Protein AF-A0A8W8JGZ0-F1 (afdb_monomer)

Nearest PDB structures (foldseek):
  8j07-assembly1_8B  TM=1.636E-01  e=6.804E+00  Homo sapiens

Mean predicted aligned error: 20.2 Å

pLDDT: mean 81.17, std 15.45, range [39.03, 97.94]

Sequence (274 aa):
DFSPDDYNETYDMLTEEIRYVRDRMPLVKRQLAAAEHKLEWMSEKKHASRKIEKEVKRLKQELKQAKVERQQRESEFTELENALEVARRIHRYKTSTDAAEKIYFCLPMGPKQSQVLGSLDDKMTKSIGVVCREIDQDWMLLYRTLPFYPQRGSETIEKDIASVNMESARGPKEGRALEALTRWRRHHTRAKFDDLIEALKKIKRHDIVAEINKVLNPPRLMEDEEQEIYVPPSVAPELVPFYKELERYDQLRKAHKNRRKSVTQHKTAQKQKS

Foldseek 3Di:
DDDPVVVVVVVVVVVVVVVVCVVCVVVVVVVVVVVVVVVVVVVVVVVVVVVVVVVVVVVVVVVVVVVVVVVVVVVVVVVVVVVVVVVVLVVCLVPDPVNVVCVVLVHDDDDPPDPPPPDPCVLVVLLLVLCLVPVQPCLLVLLQLFQFVVGDDPVVSVVQLVVLVVVCPPHDSSVSSSSSVVVRVSRHPDDDPVSSVVSCVVSVVVVSVVVSCCVVPPPPPPPPPPPPPDDPPPDDPVCVVVVVVVVVVVVVVVVVVVVVVVVVVVVVVVVVVD

Organism: Magallana gigas (NCBI:txid29159)

InterPro domains:
  IPR000488 Death domain [PF00531] (133-214)
  IPR000488 Death domain [PS50017] (158-216)
  IPR011029 Death-like domain superfamily [G3DSA:1.10.533.10] (122-220)
  IPR011029 Death-like domain superfamily [SSF47986] (124-217)

Structure (mmCIF, N/CA/C/O backbone):
data_AF-A0A8W8JGZ0-F1
#
_entry.id   AF-A0A8W8JGZ0-F1
#
loop_
_atom_site.group_PDB
_atom_site.id
_atom_site.type_symbol
_atom_site.label_atom_id
_atom_site.label_alt_id
_atom_site.label_comp_id
_atom_site.label_asym_id
_atom_site.label_entity_id
_atom_site.label_seq_id
_atom_site.pdbx_PDB_ins_code
_atom_site.Cartn_x
_atom_site.Cartn_y
_atom_site.Cartn_z
_atom_site.occupancy
_atom_site.B_iso_or_equiv
_atom_site.auth_seq_id
_atom_site.auth_comp_id
_atom_site.auth_asym_id
_atom_site.auth_atom_id
_atom_site.pdbx_PDB_model_num
ATOM 1 N N . ASP A 1 1 ? 81.473 4.714 -76.632 1.00 49.62 1 ASP A N 1
ATOM 2 C CA . ASP A 1 1 ? 80.550 3.851 -77.383 1.00 49.62 1 ASP A CA 1
ATOM 3 C C . ASP A 1 1 ? 79.215 3.797 -76.678 1.00 49.62 1 ASP A C 1
ATOM 5 O O . ASP A 1 1 ? 79.080 3.108 -75.681 1.00 49.62 1 ASP A O 1
ATOM 9 N N . PHE A 1 2 ? 78.271 4.612 -77.136 1.00 52.19 2 PHE A N 1
ATOM 10 C CA . PHE A 1 2 ? 76.864 4.492 -76.767 1.00 52.19 2 PHE A CA 1
ATOM 11 C C . PHE A 1 2 ? 76.142 4.066 -78.041 1.00 52.19 2 PHE A C 1
ATOM 13 O O . PHE A 1 2 ? 76.171 4.809 -79.026 1.00 52.19 2 PHE A O 1
ATOM 20 N N . SER A 1 3 ? 75.603 2.844 -78.053 1.00 54.75 3 SER A N 1
ATOM 21 C CA . SER A 1 3 ? 74.895 2.308 -79.213 1.00 54.75 3 SER A CA 1
ATOM 22 C C . SER A 1 3 ? 73.527 2.992 -79.321 1.00 54.75 3 SER A C 1
ATOM 24 O O . SER A 1 3 ? 72.808 3.049 -78.322 1.00 54.75 3 SER A O 1
ATOM 26 N N . PRO A 1 4 ? 73.134 3.511 -80.497 1.00 60.28 4 PRO A N 1
ATOM 27 C CA . PRO A 1 4 ? 71.785 4.031 -80.734 1.00 60.28 4 PRO A CA 1
ATOM 28 C C . PRO A 1 4 ? 70.668 3.034 -80.380 1.00 60.28 4 PRO A C 1
ATOM 30 O O . PRO A 1 4 ? 69.557 3.452 -80.062 1.00 60.28 4 PRO A O 1
ATOM 33 N N . ASP A 1 5 ? 70.975 1.734 -80.390 1.00 62.25 5 ASP A N 1
ATOM 34 C CA . ASP A 1 5 ? 70.027 0.662 -80.079 1.00 62.25 5 ASP A CA 1
ATOM 35 C C . ASP A 1 5 ? 69.658 0.593 -78.581 1.00 62.25 5 ASP A C 1
ATOM 37 O O . ASP A 1 5 ? 68.493 0.356 -78.264 1.00 62.25 5 ASP A O 1
ATOM 41 N N . ASP A 1 6 ? 70.576 0.927 -77.660 1.00 61.28 6 ASP A N 1
ATOM 42 C CA . ASP A 1 6 ? 70.303 0.933 -76.204 1.00 61.28 6 ASP A CA 1
ATOM 43 C C . ASP A 1 6 ? 69.301 2.041 -75.808 1.00 61.28 6 ASP A C 1
ATOM 45 O O . ASP A 1 6 ? 68.515 1.913 -74.860 1.00 61.28 6 ASP A O 1
ATOM 49 N N . TYR A 1 7 ? 69.307 3.154 -76.552 1.00 64.69 7 TYR A N 1
ATOM 50 C CA . TYR A 1 7 ? 68.361 4.256 -76.359 1.00 64.69 7 TYR A CA 1
ATOM 51 C C . TYR A 1 7 ? 66.954 3.899 -76.841 1.00 64.69 7 TYR A C 1
ATOM 53 O O . TYR A 1 7 ? 65.981 4.311 -76.208 1.00 64.69 7 TYR A O 1
ATOM 61 N N . ASN A 1 8 ? 66.844 3.124 -77.923 1.00 74.19 8 ASN A N 1
ATOM 62 C CA . ASN A 1 8 ? 65.559 2.659 -78.436 1.00 74.19 8 ASN A CA 1
ATOM 63 C C . ASN A 1 8 ? 64.928 1.620 -77.502 1.00 74.19 8 ASN A C 1
AT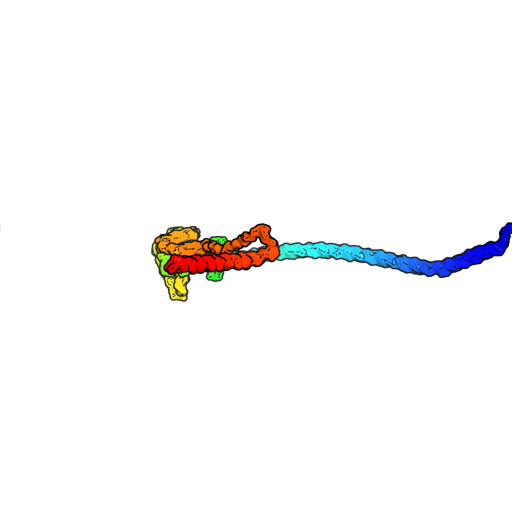OM 65 O O . ASN A 1 8 ? 63.749 1.741 -77.195 1.00 74.19 8 ASN A O 1
ATOM 69 N N . GLU A 1 9 ? 65.709 0.684 -76.954 1.00 79.06 9 GLU A N 1
ATOM 70 C CA . GLU A 1 9 ? 65.192 -0.311 -76.001 1.00 79.06 9 GLU A CA 1
ATOM 71 C C . GLU A 1 9 ? 64.673 0.347 -74.710 1.00 79.06 9 GLU A C 1
ATOM 73 O O . GLU A 1 9 ? 63.578 0.047 -74.232 1.00 79.06 9 GLU A O 1
ATOM 78 N N . THR A 1 10 ? 65.407 1.331 -74.181 1.00 81.25 10 THR A N 1
ATOM 79 C CA . THR A 1 10 ? 64.963 2.106 -73.010 1.00 81.25 10 THR A CA 1
ATOM 80 C C . THR A 1 10 ? 63.703 2.926 -73.312 1.00 81.25 10 THR A C 1
ATOM 82 O O . THR A 1 10 ? 62.814 3.047 -72.466 1.00 81.25 10 THR A O 1
ATOM 85 N N . TYR A 1 11 ? 63.605 3.493 -74.516 1.00 84.50 11 TYR A N 1
ATOM 86 C CA . TYR A 1 11 ? 62.441 4.258 -74.959 1.00 84.50 11 TYR A CA 1
ATOM 87 C C . TYR A 1 11 ? 61.195 3.379 -75.147 1.00 84.50 11 TYR A C 1
ATOM 89 O O . TYR A 1 11 ? 60.100 3.773 -74.734 1.00 84.50 11 TYR A O 1
ATOM 97 N N . ASP A 1 12 ? 61.354 2.183 -75.708 1.00 86.19 12 ASP A N 1
ATOM 98 C CA . ASP A 1 12 ? 60.270 1.221 -75.905 1.00 86.19 12 ASP A CA 1
ATOM 99 C C . ASP A 1 12 ? 59.741 0.704 -74.559 1.00 86.19 12 ASP A C 1
ATOM 101 O O . ASP A 1 12 ? 58.530 0.761 -74.321 1.00 86.19 12 ASP A O 1
ATOM 105 N N . MET A 1 13 ? 60.634 0.358 -73.620 1.00 89.31 13 MET A N 1
ATOM 106 C CA . MET A 1 13 ? 60.251 -0.005 -72.247 1.00 89.31 13 MET A CA 1
ATOM 107 C C . MET A 1 13 ? 59.456 1.110 -71.554 1.00 89.31 13 MET A C 1
ATOM 109 O O . MET A 1 13 ? 58.399 0.862 -70.970 1.00 89.31 13 MET A O 1
ATOM 113 N N . LEU A 1 14 ? 59.922 2.361 -71.645 1.00 86.69 14 LEU A N 1
ATOM 114 C CA . LEU A 1 14 ? 59.213 3.511 -71.072 1.00 86.69 14 LEU A CA 1
ATOM 115 C C . LEU A 1 14 ? 57.849 3.735 -71.740 1.00 86.69 14 LEU A C 1
ATOM 117 O O . LEU A 1 14 ? 56.878 4.105 -71.076 1.00 86.69 14 LEU A O 1
ATOM 121 N N . THR A 1 15 ? 57.748 3.497 -73.047 1.00 90.19 15 THR A N 1
ATOM 122 C CA . THR A 1 15 ? 56.491 3.614 -73.797 1.00 90.19 15 THR A CA 1
ATOM 123 C C . THR A 1 15 ? 55.482 2.554 -73.355 1.00 90.19 15 THR A C 1
ATOM 125 O O . THR A 1 15 ? 54.293 2.851 -73.191 1.00 90.19 15 THR A O 1
ATOM 128 N N . GLU A 1 16 ? 55.943 1.334 -73.096 1.00 90.50 16 GLU A N 1
ATOM 129 C CA . GLU A 1 16 ? 55.124 0.236 -72.586 1.00 90.50 16 GLU A CA 1
ATOM 130 C C . GLU A 1 16 ? 54.696 0.454 -71.136 1.00 90.50 16 GLU A C 1
ATOM 132 O O . GLU A 1 16 ? 53.526 0.232 -70.815 1.00 90.50 16 GLU A O 1
ATOM 137 N N . GLU A 1 17 ? 55.569 0.993 -70.284 1.00 89.69 17 GLU A N 1
ATOM 138 C CA . GLU A 1 17 ? 55.198 1.427 -68.935 1.00 89.69 17 GLU A CA 1
ATOM 139 C C . GLU A 1 17 ? 54.150 2.546 -68.965 1.00 89.69 17 GLU A C 1
ATOM 141 O O . GLU A 1 17 ? 53.141 2.466 -68.257 1.00 89.69 17 GLU A O 1
ATOM 146 N N . ILE A 1 18 ? 54.316 3.558 -69.827 1.00 91.00 18 ILE A N 1
ATOM 147 C CA . ILE A 1 18 ? 53.321 4.625 -70.014 1.00 91.00 18 ILE A CA 1
ATOM 148 C C . ILE A 1 18 ? 51.981 4.035 -70.460 1.00 91.00 18 ILE A C 1
ATOM 150 O O . ILE A 1 18 ? 50.930 4.442 -69.952 1.00 91.00 18 ILE A O 1
ATOM 154 N N . ARG A 1 19 ? 51.992 3.073 -71.390 1.00 92.50 19 ARG A N 1
ATOM 155 C CA . ARG A 1 19 ? 50.777 2.405 -71.871 1.00 92.50 19 ARG A CA 1
ATOM 156 C C . ARG A 1 19 ? 50.118 1.587 -70.764 1.00 92.50 19 ARG A C 1
ATOM 158 O O . ARG A 1 19 ? 48.921 1.733 -70.535 1.00 92.50 19 ARG A O 1
ATOM 165 N N . TYR A 1 20 ? 50.893 0.807 -70.022 1.00 93.12 20 TYR A N 1
ATOM 166 C CA . TYR A 1 20 ? 50.408 0.015 -68.898 1.00 93.12 20 TYR A CA 1
ATOM 167 C C . TYR A 1 20 ? 49.786 0.886 -67.801 1.00 93.12 20 TYR A C 1
ATOM 169 O O . TYR A 1 20 ? 48.684 0.606 -67.319 1.00 93.12 20 TYR A O 1
ATOM 177 N N . VAL A 1 21 ? 50.447 1.986 -67.433 1.00 91.00 21 VAL A N 1
ATOM 178 C CA . VAL A 1 21 ? 49.907 2.954 -66.472 1.00 91.00 21 VAL A CA 1
ATOM 179 C C . VAL A 1 21 ? 48.632 3.586 -67.020 1.00 91.00 21 VAL A C 1
ATOM 181 O O . VAL A 1 21 ? 47.648 3.684 -66.287 1.00 91.00 21 VAL A O 1
ATOM 184 N N . ARG A 1 22 ? 48.600 3.964 -68.304 1.00 92.81 22 ARG A N 1
ATOM 185 C CA . ARG A 1 22 ? 47.413 4.534 -68.957 1.00 92.81 22 ARG A CA 1
ATOM 186 C C . ARG A 1 22 ? 46.229 3.564 -68.950 1.00 92.81 22 ARG A C 1
ATOM 188 O O . ARG A 1 22 ? 45.123 4.006 -68.654 1.00 92.81 22 ARG A O 1
ATOM 195 N N . ASP A 1 23 ? 46.458 2.277 -69.192 1.00 92.81 23 ASP A N 1
ATOM 196 C CA . ASP A 1 23 ? 45.414 1.244 -69.214 1.00 92.81 23 ASP A CA 1
ATOM 197 C C . ASP A 1 23 ? 44.920 0.886 -67.801 1.00 92.81 23 ASP A C 1
ATOM 199 O O . ASP A 1 23 ? 43.737 0.606 -67.593 1.00 92.81 23 ASP A O 1
ATOM 203 N N . ARG A 1 24 ? 45.801 0.946 -66.791 1.00 94.75 24 ARG A N 1
ATOM 204 C CA . ARG A 1 24 ? 45.462 0.655 -65.386 1.00 94.75 24 ARG A CA 1
ATOM 205 C C . ARG A 1 24 ? 44.843 1.852 -64.653 1.00 94.75 24 ARG A C 1
ATOM 207 O O . ARG A 1 24 ? 44.082 1.665 -63.700 1.00 94.75 24 ARG A O 1
ATOM 214 N N . MET A 1 25 ? 45.116 3.077 -65.102 1.00 93.88 25 MET A N 1
ATOM 215 C CA . MET A 1 25 ? 44.632 4.319 -64.486 1.00 93.88 25 MET A CA 1
ATOM 216 C C . MET A 1 25 ? 43.096 4.388 -64.344 1.00 93.88 25 MET A C 1
ATOM 218 O O . MET A 1 25 ? 42.631 4.760 -63.266 1.00 93.88 25 MET A O 1
ATOM 222 N N . PRO A 1 26 ? 42.267 4.011 -65.342 1.00 95.38 26 PRO A N 1
ATOM 223 C CA . PRO A 1 26 ? 40.809 4.000 -65.205 1.00 95.38 26 PRO A CA 1
ATOM 224 C C . PRO A 1 26 ? 40.311 3.046 -64.117 1.00 95.38 26 PRO A C 1
ATOM 226 O O . PRO A 1 26 ? 39.381 3.381 -63.383 1.00 95.38 26 PRO A O 1
ATOM 229 N N . LEU A 1 27 ? 40.944 1.874 -63.980 1.00 94.31 27 LEU A N 1
ATOM 230 C CA . LEU A 1 27 ? 40.589 0.899 -62.949 1.00 94.31 27 LEU A CA 1
ATOM 231 C C . LEU A 1 27 ? 40.881 1.460 -61.555 1.00 94.31 27 LEU A C 1
ATOM 233 O O . LEU A 1 27 ? 40.013 1.407 -60.685 1.00 94.31 27 LEU A O 1
ATOM 237 N N . VAL A 1 28 ? 42.066 2.047 -61.365 1.00 94.12 28 VAL A N 1
ATOM 238 C CA . VAL A 1 28 ? 42.452 2.683 -60.097 1.00 94.12 28 VAL A CA 1
ATOM 239 C C . VAL A 1 28 ? 41.532 3.863 -59.779 1.00 94.12 28 VAL A C 1
ATOM 241 O O . VAL A 1 28 ? 41.049 3.960 -58.655 1.00 94.12 28 VAL A O 1
ATOM 244 N N . LYS A 1 29 ? 41.191 4.705 -60.764 1.00 94.81 29 LYS A N 1
ATOM 245 C CA . LYS A 1 29 ? 40.219 5.801 -60.591 1.00 94.81 29 LYS A CA 1
ATOM 246 C C . LYS A 1 29 ? 38.840 5.295 -60.163 1.00 94.81 29 LYS A C 1
ATOM 248 O O . LYS A 1 29 ? 38.228 5.872 -59.270 1.00 94.81 29 LYS A O 1
ATOM 253 N N . ARG A 1 30 ? 38.354 4.198 -60.753 1.00 95.69 30 ARG A N 1
ATOM 254 C CA . ARG A 1 30 ? 37.071 3.589 -60.369 1.00 95.69 30 ARG A CA 1
ATOM 255 C C . ARG A 1 30 ? 37.113 3.009 -58.955 1.00 95.69 30 ARG A C 1
ATOM 257 O O . ARG A 1 30 ? 36.143 3.150 -58.215 1.00 95.69 30 ARG A O 1
ATOM 264 N N . GLN A 1 31 ? 38.218 2.365 -58.581 1.00 95.19 31 GLN A N 1
ATOM 265 C CA . GLN A 1 31 ? 38.421 1.844 -57.227 1.00 95.19 31 GLN A CA 1
ATOM 266 C C . GLN A 1 31 ? 38.491 2.972 -56.192 1.00 95.19 31 GLN A C 1
ATOM 268 O O . GLN A 1 31 ? 37.865 2.855 -55.141 1.00 95.19 31 GLN A O 1
ATOM 273 N N . LEU A 1 32 ? 39.184 4.069 -56.513 1.00 95.81 32 LEU A N 1
ATOM 274 C CA . LEU A 1 32 ? 39.244 5.270 -55.682 1.00 95.81 32 LEU A CA 1
ATOM 275 C C . LEU A 1 32 ? 37.840 5.850 -55.466 1.00 95.81 32 LEU A C 1
ATOM 277 O O . LEU A 1 32 ? 37.416 5.968 -54.323 1.00 95.81 32 LEU A O 1
ATOM 281 N N . ALA A 1 33 ? 37.078 6.085 -56.538 1.00 96.00 33 ALA A N 1
ATOM 282 C CA . ALA A 1 33 ? 35.719 6.621 -56.444 1.00 96.00 33 ALA A CA 1
ATOM 283 C C . ALA A 1 33 ? 34.777 5.715 -55.624 1.00 96.00 33 ALA A C 1
ATOM 285 O O . ALA A 1 33 ? 33.970 6.191 -54.826 1.00 96.00 33 ALA A O 1
ATOM 286 N N . ALA A 1 34 ? 34.892 4.389 -55.773 1.00 95.81 34 ALA A N 1
ATOM 287 C CA . ALA A 1 34 ? 34.121 3.441 -54.968 1.00 95.81 34 ALA A CA 1
ATOM 288 C C . ALA A 1 34 ? 34.507 3.489 -53.478 1.00 95.81 34 ALA A C 1
ATOM 290 O O . ALA A 1 34 ? 33.640 3.372 -52.608 1.00 95.81 34 ALA A O 1
ATOM 291 N N . ALA A 1 35 ? 35.797 3.662 -53.174 1.00 95.38 35 ALA A N 1
ATOM 292 C CA . ALA A 1 35 ? 36.283 3.821 -51.809 1.00 95.38 35 ALA A CA 1
ATOM 293 C C . ALA A 1 35 ? 35.837 5.159 -51.196 1.00 95.38 35 ALA A C 1
ATOM 295 O O . ALA A 1 35 ? 35.386 5.167 -50.052 1.00 95.38 35 ALA A O 1
ATOM 296 N N . GLU A 1 36 ? 35.890 6.254 -51.955 1.00 95.81 36 GLU A N 1
ATOM 297 C CA . GLU A 1 36 ? 35.410 7.582 -51.550 1.00 95.81 36 GLU A CA 1
ATOM 298 C C . GLU A 1 36 ? 33.917 7.552 -51.212 1.00 95.81 36 GLU A C 1
ATOM 300 O O . GLU A 1 36 ? 33.534 7.908 -50.098 1.00 95.81 36 GLU A O 1
ATOM 305 N N . HIS A 1 37 ? 33.086 6.999 -52.101 1.00 97.12 37 HIS A N 1
ATOM 306 C CA . HIS A 1 37 ? 31.654 6.833 -51.842 1.00 97.12 37 HIS A CA 1
ATOM 307 C C . HIS A 1 37 ? 31.389 5.958 -50.604 1.00 97.12 37 HIS A C 1
ATOM 309 O O . HIS A 1 37 ? 30.498 6.234 -49.800 1.00 97.12 37 HIS A O 1
ATOM 315 N N . LYS A 1 38 ? 32.175 4.891 -50.400 1.00 97.12 38 LYS A N 1
ATOM 316 C CA . LYS A 1 38 ? 32.050 4.046 -49.202 1.00 97.12 38 LYS A CA 1
ATOM 317 C C . LYS A 1 38 ? 32.423 4.806 -47.927 1.00 97.12 38 LYS A C 1
ATOM 319 O O . LYS A 1 38 ? 31.771 4.605 -46.902 1.00 97.12 38 LYS A O 1
ATOM 324 N N . LEU A 1 39 ? 33.451 5.653 -47.965 1.00 95.06 39 LEU A N 1
ATOM 325 C CA . LEU A 1 39 ? 33.840 6.494 -46.832 1.00 95.06 39 LEU A CA 1
ATOM 326 C C . LEU A 1 39 ? 32.757 7.523 -46.499 1.00 95.06 39 LEU A C 1
ATOM 328 O O . LEU A 1 39 ? 32.423 7.682 -45.323 1.00 95.06 39 LEU A O 1
ATOM 332 N N . GLU A 1 40 ? 32.174 8.162 -47.511 1.00 96.56 40 GLU A N 1
ATOM 333 C CA . GLU A 1 40 ? 31.057 9.092 -47.345 1.00 96.56 40 GLU A CA 1
ATOM 334 C C . GLU A 1 40 ? 29.845 8.394 -46.715 1.00 96.56 40 GLU A C 1
ATOM 336 O O . GLU A 1 40 ? 29.384 8.800 -45.647 1.00 96.56 40 GLU A O 1
ATOM 341 N N . TRP A 1 41 ? 29.425 7.254 -47.270 1.00 97.19 41 TRP A N 1
ATOM 342 C CA . TRP A 1 41 ? 28.337 6.445 -46.719 1.00 97.19 41 TRP A CA 1
ATOM 343 C C . TRP A 1 41 ? 28.587 6.031 -45.259 1.00 97.19 41 TRP A C 1
ATOM 345 O O . TRP A 1 41 ? 27.700 6.120 -44.407 1.00 97.19 41 TRP A O 1
ATOM 355 N N . MET A 1 42 ? 29.813 5.613 -44.924 1.00 96.38 42 MET A N 1
ATOM 356 C CA . MET A 1 42 ? 30.187 5.287 -43.543 1.00 96.38 42 MET A CA 1
ATOM 357 C C . MET A 1 42 ? 30.110 6.510 -42.619 1.00 96.38 42 MET A C 1
ATOM 359 O O . MET A 1 42 ? 29.683 6.384 -41.467 1.00 96.38 42 MET A O 1
ATOM 363 N N . SER A 1 43 ? 30.500 7.690 -43.104 1.00 96.06 43 SER A N 1
ATOM 364 C CA . SER A 1 43 ? 30.399 8.953 -42.366 1.00 96.06 43 SER A CA 1
ATOM 365 C C . SER A 1 43 ? 28.939 9.318 -42.076 1.00 96.06 43 SER A C 1
ATOM 367 O O . SER A 1 43 ? 28.588 9.587 -40.921 1.00 96.06 43 SER A O 1
ATOM 369 N N . GLU A 1 44 ? 28.061 9.224 -43.078 1.00 96.75 44 GLU A N 1
ATOM 370 C CA . GLU A 1 44 ? 26.620 9.453 -42.929 1.00 96.75 44 GLU A CA 1
ATOM 371 C C . GLU A 1 44 ? 25.994 8.493 -41.915 1.00 96.75 44 GLU A C 1
ATOM 373 O O . GLU A 1 44 ? 25.281 8.915 -40.998 1.00 96.75 44 GLU A O 1
ATOM 378 N N . LYS A 1 45 ? 26.309 7.195 -42.014 1.00 96.38 45 LYS A N 1
ATOM 379 C CA . LYS A 1 45 ? 25.823 6.183 -41.064 1.00 96.38 45 LYS A CA 1
ATOM 380 C C . LYS A 1 45 ? 26.309 6.455 -39.647 1.00 96.38 45 LYS A C 1
ATOM 382 O O . LYS A 1 45 ? 25.528 6.346 -38.701 1.00 96.38 45 LYS A O 1
ATOM 387 N N . LYS A 1 46 ? 27.566 6.869 -39.482 1.00 96.44 46 LYS A N 1
ATOM 388 C CA . LYS A 1 46 ? 28.115 7.258 -38.178 1.00 96.44 46 LYS A CA 1
ATOM 389 C C . LYS A 1 46 ? 27.394 8.481 -37.611 1.00 96.44 46 LYS A C 1
ATOM 391 O O . LYS A 1 46 ? 27.115 8.520 -36.411 1.00 96.44 46 LYS A O 1
ATOM 396 N N . HIS A 1 47 ? 27.062 9.462 -38.447 1.00 96.12 47 HIS A N 1
ATOM 397 C CA . HIS A 1 47 ? 26.294 10.631 -38.029 1.00 96.12 47 HIS A CA 1
ATOM 398 C C . HIS A 1 47 ? 24.865 10.255 -37.606 1.00 96.12 47 HIS A C 1
ATOM 400 O O . HIS A 1 47 ? 24.428 10.633 -36.516 1.00 96.12 47 HIS A O 1
ATOM 406 N N . ALA A 1 48 ? 24.171 9.440 -38.404 1.00 96.44 48 ALA A N 1
ATOM 407 C CA . ALA A 1 48 ? 22.841 8.930 -38.079 1.00 96.44 48 ALA A CA 1
ATOM 408 C C . ALA A 1 48 ? 22.842 8.126 -36.769 1.00 96.44 48 ALA A C 1
ATOM 410 O O . ALA A 1 48 ? 22.011 8.366 -35.895 1.00 96.44 48 ALA A O 1
ATOM 411 N N . SER A 1 49 ? 23.830 7.245 -36.578 1.00 95.75 49 SER A N 1
ATOM 412 C CA . SER A 1 49 ? 23.989 6.474 -35.341 1.00 95.75 49 SER A CA 1
ATOM 413 C C . SER A 1 49 ? 24.166 7.380 -34.123 1.00 95.75 49 SER A C 1
ATOM 415 O O . SER A 1 49 ? 23.529 7.155 -33.098 1.00 95.75 49 SER A O 1
ATOM 417 N N . ARG A 1 50 ? 24.984 8.437 -34.225 1.00 96.75 50 ARG A N 1
ATOM 418 C CA . ARG A 1 50 ? 25.159 9.420 -33.142 1.00 96.75 50 ARG A CA 1
ATOM 419 C C . ARG A 1 50 ? 23.868 10.180 -32.836 1.00 96.75 50 ARG A C 1
ATOM 421 O O . ARG A 1 50 ? 23.615 10.498 -31.676 1.00 96.75 50 ARG A O 1
ATOM 428 N N . LYS A 1 51 ? 23.059 10.491 -33.854 1.00 97.38 51 LYS A N 1
ATOM 429 C CA . LYS A 1 51 ? 21.757 11.152 -33.678 1.00 97.38 51 LYS A CA 1
ATOM 430 C C . LYS A 1 51 ? 20.783 10.250 -32.916 1.00 97.38 51 LYS A C 1
ATOM 432 O O . LYS A 1 51 ? 20.219 10.692 -31.919 1.00 97.38 51 LYS A O 1
ATOM 437 N N . ILE A 1 52 ? 20.677 8.984 -33.321 1.00 97.00 52 ILE A N 1
ATOM 438 C CA . ILE A 1 52 ? 19.850 7.978 -32.639 1.00 97.00 52 ILE A CA 1
ATOM 439 C C . ILE A 1 52 ? 20.328 7.780 -31.196 1.00 97.00 52 ILE A C 1
ATOM 441 O O . ILE A 1 52 ? 19.520 7.755 -30.275 1.00 97.00 52 ILE A O 1
ATOM 445 N N . GLU A 1 53 ? 21.639 7.704 -30.960 1.00 96.62 53 GLU A N 1
ATOM 446 C CA . GLU A 1 53 ? 22.179 7.526 -29.609 1.00 96.62 53 GLU A CA 1
ATOM 447 C C . GLU A 1 53 ? 21.814 8.692 -28.672 1.00 96.62 53 GLU A C 1
ATOM 449 O O . GLU A 1 53 ? 21.461 8.476 -27.508 1.00 96.62 53 GLU A O 1
ATOM 454 N N . LYS A 1 54 ? 21.854 9.933 -29.175 1.00 97.56 54 LYS A N 1
ATOM 455 C CA . LYS A 1 54 ? 21.402 11.118 -28.428 1.00 97.56 54 LYS A CA 1
ATOM 456 C C . LYS A 1 54 ? 19.908 11.053 -28.115 1.00 97.56 54 LYS A C 1
ATOM 458 O O . LYS A 1 54 ? 19.512 11.359 -26.994 1.00 97.56 54 LYS A O 1
ATOM 463 N N . GLU A 1 55 ? 19.093 10.627 -29.073 1.00 97.25 55 GLU A N 1
ATOM 464 C CA . GLU A 1 55 ? 17.648 10.490 -28.890 1.00 97.25 55 GLU A CA 1
ATOM 465 C C . GLU A 1 55 ? 17.298 9.404 -27.868 1.00 97.25 55 GLU A C 1
ATOM 467 O O . GLU A 1 55 ? 16.501 9.644 -26.965 1.00 97.25 55 GLU A O 1
ATOM 472 N N . VAL A 1 56 ? 17.977 8.255 -27.914 1.00 97.19 56 VAL A N 1
ATOM 473 C CA . VAL A 1 56 ? 17.832 7.194 -26.907 1.00 97.19 56 VAL A CA 1
ATOM 474 C C . VAL A 1 56 ? 18.211 7.701 -25.515 1.00 97.19 56 VAL A C 1
ATOM 476 O O . VAL A 1 56 ? 17.526 7.393 -24.539 1.00 97.19 56 VAL A O 1
ATOM 479 N N . LYS A 1 57 ? 19.285 8.491 -25.394 1.00 97.69 57 LYS A N 1
ATOM 480 C CA . LYS A 1 57 ? 19.675 9.107 -24.115 1.00 97.69 57 LYS A CA 1
ATOM 481 C C . LYS A 1 57 ? 18.597 10.066 -23.600 1.00 97.69 57 LYS A C 1
ATOM 483 O O . LYS A 1 57 ? 18.261 9.985 -22.419 1.00 97.69 57 LYS A O 1
ATOM 488 N N . ARG A 1 58 ? 18.019 10.900 -24.471 1.00 97.94 58 ARG A N 1
ATOM 489 C CA . ARG A 1 58 ? 16.908 11.801 -24.124 1.00 97.94 58 ARG A CA 1
ATOM 490 C C . ARG A 1 58 ? 15.674 11.021 -23.657 1.00 97.94 58 ARG A C 1
ATOM 492 O O . ARG A 1 58 ? 15.197 11.255 -22.555 1.00 97.94 58 ARG A O 1
ATOM 499 N N . LEU A 1 59 ? 15.228 10.028 -24.427 1.00 97.00 59 LEU A N 1
ATOM 500 C CA . LEU A 1 59 ? 14.065 9.200 -24.081 1.00 97.00 59 LEU A CA 1
ATOM 501 C C . LEU A 1 59 ? 14.258 8.443 -22.759 1.00 97.00 59 LEU A C 1
ATOM 503 O O . LEU A 1 59 ? 13.320 8.289 -21.982 1.00 97.00 59 LEU A O 1
ATOM 507 N N . LYS A 1 60 ? 15.483 7.995 -22.451 1.00 97.69 60 LYS A N 1
ATOM 508 C CA . LYS A 1 60 ? 15.794 7.382 -21.148 1.00 97.69 60 LYS A CA 1
ATOM 509 C C . LYS A 1 60 ? 15.651 8.368 -19.986 1.00 97.69 60 LYS A C 1
ATOM 511 O O . LYS A 1 60 ? 15.218 7.960 -18.909 1.00 97.69 60 LYS A O 1
ATOM 516 N N . GLN A 1 61 ? 16.028 9.631 -20.182 1.00 97.75 61 GLN A N 1
ATOM 517 C CA . GLN A 1 61 ? 15.851 10.678 -19.173 1.00 97.75 61 GLN A CA 1
ATOM 518 C C . GLN A 1 61 ? 14.367 11.008 -18.979 1.00 97.75 61 GLN A C 1
ATOM 520 O O . GLN A 1 61 ? 13.904 10.995 -17.841 1.00 97.75 61 GLN A O 1
ATOM 525 N N . GLU A 1 62 ? 13.617 11.186 -20.069 1.00 97.50 62 GLU A N 1
ATOM 526 C CA . GLU A 1 62 ? 12.163 11.409 -20.039 1.00 97.50 62 GLU A CA 1
ATOM 527 C C . GLU A 1 62 ? 11.432 10.251 -19.344 1.00 97.50 62 GLU A C 1
ATOM 529 O O . GLU A 1 62 ? 10.607 10.476 -18.462 1.00 97.50 62 GLU A O 1
ATOM 534 N N . LEU A 1 63 ? 11.800 8.999 -19.639 1.00 96.44 63 LEU A N 1
ATOM 535 C CA . LEU A 1 63 ? 11.239 7.826 -18.965 1.00 96.44 63 LEU A CA 1
ATOM 536 C C . LEU A 1 63 ? 11.524 7.833 -17.458 1.00 96.44 63 LEU A C 1
ATOM 538 O O . LEU A 1 63 ? 10.665 7.455 -16.661 1.00 96.44 63 LEU A O 1
ATOM 542 N N . LYS A 1 64 ? 12.737 8.226 -17.048 1.00 97.81 64 LYS A N 1
ATOM 543 C CA . LYS A 1 64 ? 13.096 8.309 -15.627 1.00 97.81 64 LYS A CA 1
ATOM 544 C C . LYS A 1 64 ? 12.270 9.386 -14.925 1.00 97.81 64 LYS A C 1
ATOM 546 O O . LYS A 1 64 ? 11.762 9.124 -13.840 1.00 97.81 64 LYS A O 1
ATOM 551 N N . GLN A 1 65 ? 12.114 10.550 -15.550 1.00 97.62 65 GLN A N 1
ATOM 552 C CA . GLN A 1 65 ? 11.297 11.637 -15.022 1.00 97.62 65 GLN A CA 1
ATOM 553 C C . GLN A 1 65 ? 9.825 11.220 -14.903 1.00 97.62 65 GLN A C 1
ATOM 555 O O . GLN A 1 65 ? 9.257 11.312 -13.819 1.00 97.62 65 GLN A O 1
ATOM 560 N N . ALA A 1 66 ? 9.250 10.641 -15.959 1.00 97.12 66 ALA A N 1
ATOM 561 C CA . ALA A 1 66 ? 7.870 10.165 -15.957 1.00 97.12 66 ALA A CA 1
ATOM 562 C C . ALA A 1 66 ? 7.608 9.106 -14.870 1.00 97.12 66 ALA A C 1
ATOM 564 O O . ALA A 1 66 ? 6.539 9.087 -14.267 1.00 97.12 66 ALA A O 1
ATOM 565 N N . LYS A 1 67 ? 8.582 8.231 -14.570 1.00 97.56 67 LYS A N 1
ATOM 566 C CA . LYS A 1 67 ? 8.465 7.263 -13.464 1.00 97.56 67 LYS A CA 1
ATOM 567 C C . LYS A 1 67 ? 8.402 7.935 -12.093 1.00 97.56 67 LYS A C 1
ATOM 569 O O . LYS A 1 67 ? 7.607 7.506 -11.262 1.00 97.56 67 LYS A O 1
ATOM 574 N N . VAL A 1 68 ? 9.230 8.954 -11.862 1.00 97.94 68 VAL A N 1
ATOM 575 C CA . VAL A 1 68 ? 9.227 9.711 -10.600 1.00 97.94 68 VAL A CA 1
ATOM 576 C C . VAL A 1 68 ? 7.905 10.458 -10.441 1.00 97.94 68 VAL A C 1
ATOM 578 O O . VAL A 1 68 ? 7.266 10.344 -9.400 1.00 97.94 68 VAL A O 1
ATOM 581 N N . GLU A 1 69 ? 7.453 11.141 -11.493 1.00 97.38 69 GLU A N 1
ATOM 582 C CA . GLU A 1 69 ? 6.163 11.839 -11.497 1.00 97.38 69 GLU A CA 1
ATOM 583 C C . GLU A 1 69 ? 5.001 10.871 -11.246 1.00 97.38 69 GLU A C 1
ATOM 585 O O . GLU A 1 69 ? 4.123 11.163 -10.437 1.00 97.38 69 GLU A O 1
ATOM 590 N N . ARG A 1 70 ? 5.015 9.681 -11.863 1.00 97.56 70 ARG A N 1
ATOM 591 C CA . ARG A 1 70 ? 4.002 8.644 -11.615 1.00 97.56 70 ARG A CA 1
ATOM 592 C C . ARG A 1 70 ? 3.963 8.224 -10.147 1.00 97.56 70 ARG A C 1
ATOM 594 O O . ARG A 1 70 ? 2.886 8.180 -9.564 1.00 97.56 70 ARG A O 1
ATOM 601 N N . GLN A 1 71 ? 5.119 7.941 -9.550 1.00 97.06 71 GLN A N 1
ATOM 602 C CA . GLN A 1 71 ? 5.205 7.524 -8.150 1.00 97.06 71 GLN A CA 1
ATOM 603 C C . GLN A 1 71 ? 4.719 8.626 -7.198 1.00 97.06 71 GLN A C 1
ATOM 605 O O . GLN A 1 71 ? 4.013 8.344 -6.231 1.00 97.06 71 GLN A O 1
ATOM 610 N N . GLN A 1 72 ? 5.054 9.884 -7.488 1.00 97.50 72 GLN A N 1
ATOM 611 C CA . GLN A 1 72 ? 4.563 11.023 -6.720 1.00 97.50 72 GLN A CA 1
ATOM 612 C C . GLN A 1 72 ? 3.033 11.132 -6.804 1.00 97.50 72 GLN A C 1
ATOM 614 O O . GLN A 1 72 ? 2.370 11.249 -5.777 1.00 97.50 72 GLN A O 1
ATOM 619 N N . ARG A 1 73 ? 2.461 11.007 -8.008 1.00 96.19 73 ARG A N 1
ATOM 620 C CA . ARG A 1 73 ? 1.004 11.026 -8.208 1.00 96.19 73 ARG A CA 1
ATOM 621 C C . ARG A 1 73 ? 0.291 9.859 -7.523 1.00 96.19 73 ARG A C 1
ATOM 623 O O . ARG A 1 73 ? -0.796 10.058 -6.995 1.00 96.19 73 ARG A O 1
ATOM 630 N N . GLU A 1 74 ? 0.884 8.666 -7.507 1.00 96.31 74 GLU A N 1
ATOM 631 C CA . GLU A 1 74 ? 0.354 7.506 -6.771 1.00 96.31 74 GLU A CA 1
ATOM 632 C C . GLU A 1 74 ? 0.320 7.765 -5.250 1.00 96.31 74 GLU A C 1
ATOM 634 O O . GLU A 1 74 ? -0.668 7.434 -4.588 1.00 96.31 74 GLU A O 1
ATOM 639 N N . SER A 1 75 ? 1.355 8.413 -4.698 1.00 96.31 75 SER A N 1
ATOM 640 C CA . SER A 1 75 ? 1.381 8.830 -3.286 1.00 96.31 75 SER A CA 1
ATOM 641 C C . SER A 1 75 ? 0.291 9.858 -2.985 1.00 96.31 75 SER A C 1
ATOM 643 O O . SER A 1 75 ? -0.518 9.651 -2.083 1.00 96.31 75 SER A O 1
ATOM 645 N N . GLU A 1 76 ? 0.215 10.925 -3.786 1.00 97.19 76 GLU A N 1
ATOM 646 C CA . GLU A 1 76 ? -0.796 11.982 -3.645 1.00 97.19 76 GLU A CA 1
ATOM 647 C C . GLU A 1 76 ? -2.221 11.420 -3.748 1.00 97.19 76 GLU A C 1
ATOM 649 O O . GLU A 1 76 ? -3.105 11.800 -2.981 1.00 97.19 76 GLU A O 1
ATOM 654 N N . PHE A 1 77 ? -2.454 10.479 -4.666 1.00 96.81 77 PHE A N 1
ATOM 655 C CA . PHE A 1 77 ? -3.744 9.809 -4.810 1.00 96.81 77 PHE A CA 1
ATOM 656 C C . PHE A 1 77 ? -4.129 9.044 -3.538 1.00 96.81 77 PHE A C 1
ATOM 658 O O . PHE A 1 77 ? -5.235 9.216 -3.030 1.00 96.81 77 PHE A O 1
ATOM 665 N N . THR A 1 78 ? -3.196 8.272 -2.978 1.00 96.06 78 THR A N 1
ATOM 666 C CA . THR A 1 78 ? -3.413 7.514 -1.736 1.00 96.06 78 THR A CA 1
ATOM 667 C C . THR A 1 78 ? -3.706 8.445 -0.552 1.00 96.06 78 THR A C 1
ATOM 669 O O . THR A 1 78 ? -4.581 8.176 0.275 1.00 96.06 78 THR A O 1
ATOM 672 N N . GLU A 1 79 ? -3.000 9.574 -0.461 1.00 96.56 79 GLU A N 1
ATOM 673 C CA . GLU A 1 79 ? -3.246 10.600 0.558 1.00 96.56 79 GLU A CA 1
ATOM 674 C C . GLU A 1 79 ? -4.642 11.221 0.420 1.00 96.56 79 GLU A C 1
ATOM 676 O O . GLU A 1 79 ? -5.368 11.346 1.413 1.00 96.56 79 GLU A O 1
ATOM 681 N N . LEU A 1 80 ? -5.052 11.553 -0.807 1.00 96.50 80 LEU A N 1
ATOM 682 C CA . LEU A 1 80 ? -6.376 12.102 -1.095 1.00 96.50 80 LEU A CA 1
ATOM 683 C C . LEU A 1 80 ? -7.499 11.100 -0.811 1.00 96.50 80 LEU A C 1
ATOM 685 O O . LEU A 1 80 ? -8.525 11.492 -0.254 1.00 96.50 80 LEU A O 1
ATOM 689 N N . GLU A 1 81 ? -7.322 9.819 -1.135 1.00 96.06 81 GLU A N 1
ATOM 690 C CA . GLU A 1 81 ? -8.290 8.769 -0.797 1.00 96.06 81 GLU A CA 1
ATOM 691 C C . GLU A 1 81 ? -8.485 8.648 0.719 1.00 96.06 81 GLU A C 1
ATOM 693 O O . GLU A 1 81 ? -9.621 8.628 1.205 1.00 96.06 81 GLU A O 1
ATOM 698 N N . ASN A 1 82 ? -7.390 8.654 1.483 1.00 94.56 82 ASN A N 1
ATOM 699 C CA . ASN A 1 82 ? -7.441 8.629 2.944 1.00 94.56 82 ASN A CA 1
ATOM 700 C C . ASN A 1 82 ? -8.142 9.872 3.512 1.00 94.56 82 ASN A C 1
ATOM 702 O O . ASN A 1 82 ? -9.005 9.758 4.390 1.00 94.56 82 ASN A O 1
ATOM 706 N N . ALA A 1 83 ? -7.813 11.058 2.993 1.00 95.44 83 ALA A N 1
ATOM 707 C CA . ALA A 1 83 ? -8.451 12.309 3.391 1.00 95.44 83 ALA A CA 1
ATOM 708 C C . ALA A 1 83 ? -9.956 12.301 3.079 1.00 95.44 83 ALA A C 1
ATOM 710 O O . ALA A 1 83 ? -10.769 12.707 3.916 1.00 95.44 83 ALA A O 1
ATOM 711 N N . LEU A 1 84 ? -10.344 11.781 1.912 1.00 95.56 84 LEU A N 1
ATOM 712 C CA . LEU A 1 84 ? -11.738 11.651 1.506 1.00 95.56 84 LEU A CA 1
ATOM 713 C C . LEU A 1 84 ? -12.507 10.693 2.423 1.00 95.56 84 LEU A C 1
ATOM 715 O O . LEU A 1 84 ? -13.631 11.001 2.818 1.00 95.56 84 LEU A O 1
ATOM 719 N N . GLU A 1 85 ? -11.919 9.561 2.812 1.00 92.75 85 GLU A N 1
ATOM 720 C CA . GLU A 1 85 ? -12.573 8.620 3.726 1.00 92.75 85 GLU A CA 1
ATOM 721 C C . GLU A 1 85 ? -12.752 9.213 5.132 1.00 92.75 85 GLU A C 1
ATOM 723 O O . GLU A 1 85 ? -13.804 9.055 5.765 1.00 92.75 85 GLU A O 1
ATOM 728 N N . VAL A 1 86 ? -11.763 9.969 5.620 1.00 92.56 86 VAL A N 1
ATOM 729 C CA . VAL A 1 86 ? -11.895 10.747 6.862 1.00 92.56 86 VAL A CA 1
ATOM 730 C C . VAL A 1 86 ? -13.019 11.775 6.737 1.00 92.56 86 VAL A C 1
ATOM 732 O O . VAL A 1 86 ? -13.890 11.821 7.608 1.00 92.56 86 VAL A O 1
ATOM 735 N N . ALA A 1 87 ? -13.068 12.544 5.647 1.00 93.56 87 ALA A N 1
ATOM 736 C CA . ALA A 1 87 ? -14.114 13.535 5.411 1.00 93.56 87 ALA A CA 1
ATOM 737 C C . ALA A 1 87 ? -15.512 12.896 5.354 1.00 93.56 87 ALA A C 1
ATOM 739 O O . ALA A 1 87 ? -16.437 13.374 6.013 1.00 93.56 87 ALA A O 1
ATOM 740 N N . ARG A 1 88 ? -15.664 11.763 4.654 1.00 91.31 88 ARG A N 1
ATOM 741 C CA . ARG A 1 88 ? -16.915 10.984 4.602 1.00 91.31 88 ARG A CA 1
ATOM 742 C C . ARG A 1 88 ? -17.344 10.496 5.980 1.00 91.31 88 ARG A C 1
ATOM 744 O O . ARG A 1 88 ? -18.527 10.528 6.312 1.00 91.31 88 ARG A O 1
ATOM 751 N N . ARG A 1 89 ? -16.406 10.028 6.802 1.00 87.19 89 ARG A N 1
ATOM 752 C CA . ARG A 1 89 ? -16.676 9.600 8.182 1.00 87.19 89 ARG A CA 1
ATOM 753 C C . ARG A 1 89 ? -17.094 10.769 9.074 1.00 87.19 89 ARG A C 1
ATOM 755 O O . ARG A 1 89 ? -18.090 10.644 9.780 1.00 87.19 89 ARG A O 1
ATOM 762 N N . ILE A 1 90 ? -16.402 11.906 8.999 1.00 88.00 90 ILE A N 1
ATOM 763 C CA . ILE A 1 90 ? -16.791 13.127 9.721 1.00 88.00 90 ILE A CA 1
ATOM 764 C C . ILE A 1 90 ? -18.190 13.566 9.295 1.00 88.00 90 ILE A C 1
ATOM 766 O O . ILE A 1 90 ? -19.014 13.861 10.155 1.00 88.00 90 ILE A O 1
ATOM 770 N N . HIS A 1 91 ? -18.469 13.586 7.991 1.00 89.25 91 HIS A N 1
ATOM 771 C CA . HIS A 1 91 ? -19.781 13.952 7.471 1.00 89.25 91 HIS A CA 1
ATOM 772 C C . HIS A 1 91 ? -20.868 13.036 8.039 1.00 89.25 91 HIS A C 1
ATOM 774 O O . HIS A 1 91 ? -21.796 13.538 8.664 1.00 89.25 91 HIS A O 1
ATOM 780 N N . ARG A 1 92 ? -20.685 11.708 7.953 1.00 85.75 92 ARG A N 1
ATOM 781 C CA . ARG A 1 92 ? -21.599 10.716 8.546 1.00 85.75 92 ARG A CA 1
ATOM 782 C C . ARG A 1 92 ? -21.857 10.966 10.034 1.00 85.75 92 ARG A C 1
ATOM 784 O O . ARG A 1 92 ? -23.000 10.879 10.468 1.00 85.75 92 ARG A O 1
ATOM 791 N N . TYR A 1 93 ? -20.826 11.282 10.818 1.00 84.31 93 TYR A N 1
ATOM 792 C CA . TYR A 1 93 ? -20.994 11.567 12.247 1.00 84.31 93 TYR A CA 1
ATOM 793 C C . TYR A 1 93 ? -21.652 12.918 12.524 1.00 84.31 93 TYR A C 1
ATOM 795 O O . TYR A 1 93 ? -22.404 13.027 13.483 1.00 84.31 93 TYR A O 1
ATOM 803 N N . LYS A 1 94 ? -21.415 13.936 11.695 1.00 87.00 94 LYS A N 1
ATOM 804 C CA . LYS A 1 94 ? -22.066 15.242 11.848 1.00 87.00 94 LYS A CA 1
ATOM 805 C C . LYS A 1 94 ? -23.541 15.217 11.460 1.00 87.00 94 LYS A C 1
ATOM 807 O O . LYS A 1 94 ? -24.320 15.958 12.044 1.00 87.00 94 LYS A O 1
ATOM 812 N N . THR A 1 95 ? -23.920 14.404 10.476 1.00 86.25 95 THR A N 1
ATOM 813 C CA . THR A 1 95 ? -25.303 14.331 9.983 1.00 86.25 95 THR A CA 1
ATOM 814 C C . THR A 1 95 ? -26.139 13.256 10.672 1.00 86.25 95 THR A C 1
ATOM 816 O O . THR A 1 95 ? -27.351 13.225 10.486 1.00 86.25 95 THR A O 1
ATOM 819 N N . SER A 1 96 ? -25.523 12.355 11.441 1.00 83.69 96 SER A N 1
ATOM 820 C CA . SER A 1 96 ? -26.235 11.296 12.160 1.00 83.69 96 SER A CA 1
ATOM 821 C C . SER A 1 96 ? -26.746 11.789 13.515 1.00 83.69 96 SER A C 1
ATOM 823 O O . SER A 1 96 ? -25.973 12.240 14.358 1.00 83.69 96 SER A O 1
ATOM 825 N N . THR A 1 97 ? -28.045 11.637 13.761 1.00 79.75 97 THR A N 1
ATOM 826 C CA . THR A 1 97 ? -28.664 11.894 15.072 1.00 79.75 97 THR A CA 1
ATOM 827 C C . THR A 1 97 ? -28.180 10.905 16.140 1.00 79.75 97 THR A C 1
ATOM 829 O O . THR A 1 97 ? -27.916 11.303 17.271 1.00 79.75 97 THR A O 1
ATOM 832 N N . ASP A 1 98 ? -27.942 9.647 15.755 1.00 77.94 98 ASP A N 1
ATOM 833 C CA . ASP A 1 98 ? -27.359 8.593 16.603 1.00 77.94 98 ASP A CA 1
ATOM 834 C C . ASP A 1 98 ? -25.933 8.947 17.062 1.00 77.94 98 ASP A C 1
ATOM 836 O O . ASP A 1 98 ? -25.541 8.631 18.181 1.00 77.94 98 ASP A O 1
ATOM 840 N N . ALA A 1 99 ? -25.154 9.663 16.245 1.00 77.75 99 ALA A N 1
ATOM 841 C CA . ALA A 1 99 ? -23.833 10.141 16.653 1.00 77.75 99 ALA A CA 1
ATOM 842 C C . ALA A 1 99 ? -23.913 11.219 17.746 1.00 77.75 99 ALA A C 1
ATOM 844 O O . ALA A 1 99 ? -23.117 11.197 18.683 1.00 77.75 99 ALA A O 1
ATOM 845 N N . ALA A 1 100 ? -24.877 12.139 17.652 1.00 77.25 100 ALA A N 1
ATOM 846 C CA . ALA A 1 100 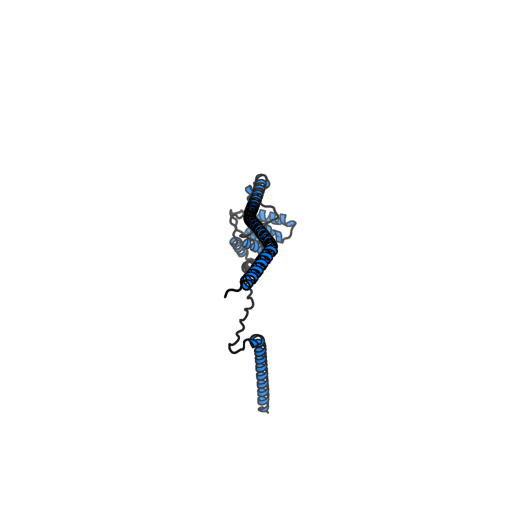? -25.093 13.168 18.667 1.00 77.25 100 ALA A CA 1
ATOM 847 C C . ALA A 1 100 ? -25.556 12.561 20.001 1.00 77.25 100 ALA A C 1
ATOM 849 O O . ALA A 1 100 ? -25.004 12.907 21.045 1.00 77.25 100 ALA A O 1
ATOM 850 N N . GLU A 1 101 ? -26.488 11.601 19.971 1.00 76.31 101 GLU A N 1
ATOM 851 C CA . GLU A 1 101 ? -26.880 10.833 21.162 1.00 76.31 101 GLU A CA 1
ATOM 852 C C . GLU A 1 101 ? -25.698 10.057 21.746 1.00 76.31 101 GLU A C 1
ATOM 854 O O . GLU A 1 101 ? -25.452 10.114 22.949 1.00 76.31 101 GLU A O 1
ATOM 859 N N . LYS A 1 102 ? -24.911 9.373 20.909 1.00 80.44 102 LYS A N 1
ATOM 860 C CA . LYS A 1 102 ? -23.730 8.638 21.374 1.00 80.44 102 LYS A CA 1
ATOM 861 C C . LYS A 1 102 ? -22.697 9.549 22.025 1.00 80.44 102 LYS A C 1
ATOM 863 O O . LYS A 1 102 ? -22.141 9.168 23.047 1.00 80.44 102 LYS A O 1
ATOM 868 N N . ILE A 1 103 ? -22.457 10.743 21.486 1.00 78.12 103 ILE A N 1
ATOM 869 C CA . ILE A 1 103 ? -21.569 11.731 22.113 1.00 78.12 103 ILE A CA 1
ATOM 870 C C . ILE A 1 103 ? -22.155 12.206 23.447 1.00 78.12 103 ILE A C 1
ATOM 872 O O . ILE A 1 103 ? -21.444 12.214 24.448 1.00 78.12 103 ILE A O 1
ATOM 876 N N . TYR A 1 104 ? -23.444 12.550 23.479 1.00 75.75 104 TYR A N 1
ATOM 877 C CA . TYR A 1 104 ? -24.127 13.032 24.681 1.00 75.75 104 TYR A CA 1
ATOM 878 C C . TYR A 1 104 ? -24.110 12.001 25.823 1.00 75.75 104 TYR A C 1
ATOM 880 O O . TYR A 1 104 ? -23.873 12.351 26.976 1.00 75.75 104 TYR A O 1
ATOM 888 N N . PHE A 1 105 ? -24.292 10.719 25.498 1.00 74.88 105 PHE A N 1
ATOM 889 C CA . PHE A 1 105 ? -24.288 9.611 26.456 1.00 74.88 105 PHE A CA 1
ATOM 890 C C . PHE A 1 105 ? -22.927 8.897 26.590 1.00 74.88 105 PHE A C 1
ATOM 892 O O . PHE A 1 105 ? -22.852 7.850 27.236 1.00 74.88 105 PHE A O 1
ATOM 899 N N . CYS A 1 106 ? -21.851 9.428 25.994 1.00 70.12 106 CYS A N 1
ATOM 900 C CA . CYS A 1 106 ? -20.508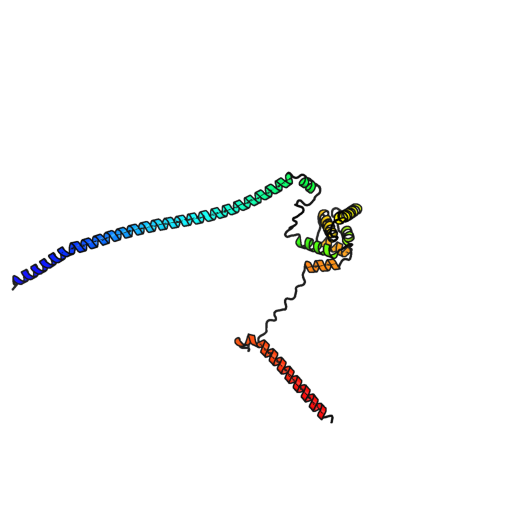 8.823 25.974 1.00 70.12 106 CYS A CA 1
ATOM 901 C C . CYS A 1 106 ? -20.472 7.355 25.485 1.00 70.12 106 CYS A C 1
ATOM 903 O O . CYS A 1 106 ? -19.687 6.534 25.967 1.00 70.12 106 CYS A O 1
ATOM 905 N N . LEU A 1 107 ? -21.329 6.996 24.530 1.00 71.31 107 LEU A N 1
ATOM 906 C CA . LEU A 1 107 ? -21.384 5.672 23.917 1.00 71.31 107 LEU A CA 1
ATOM 907 C C . LEU A 1 107 ? -20.321 5.522 22.809 1.00 71.31 107 LEU A C 1
ATOM 909 O O . LEU A 1 107 ? -19.977 6.496 22.137 1.00 71.31 107 LEU A O 1
ATOM 913 N N . PRO A 1 108 ? -19.816 4.298 22.551 1.00 69.19 108 PRO A N 1
ATOM 914 C CA . PRO A 1 108 ? -18.827 4.066 21.503 1.00 69.19 108 PRO A CA 1
ATOM 915 C C . PRO A 1 108 ? -19.334 4.482 20.116 1.00 69.19 108 PRO A C 1
ATOM 917 O O . PRO A 1 108 ? -20.349 3.986 19.618 1.00 69.19 108 PRO A O 1
ATOM 920 N N . MET A 1 109 ? -18.576 5.364 19.470 1.00 61.31 109 MET A N 1
ATOM 921 C CA . MET A 1 109 ? -18.802 5.815 18.101 1.00 61.31 109 MET A CA 1
ATOM 922 C C . MET A 1 109 ? -18.209 4.795 17.122 1.00 61.31 109 MET A C 1
ATOM 924 O O . MET A 1 109 ? -17.035 4.860 16.768 1.00 61.31 109 MET A O 1
ATOM 928 N N . GLY A 1 110 ? -19.015 3.818 16.710 1.00 58.75 110 GLY A N 1
ATOM 929 C CA . GLY A 1 110 ? -18.624 2.840 15.697 1.00 58.75 110 GLY A CA 1
ATOM 930 C C . GLY A 1 110 ? -19.773 1.918 15.276 1.00 58.75 110 GLY A C 1
ATOM 931 O O . GLY A 1 110 ? -20.781 1.822 15.987 1.00 58.75 110 GLY A O 1
ATOM 932 N N . PRO A 1 111 ? -19.657 1.247 14.116 1.00 53.56 111 PRO A N 1
ATOM 933 C CA . PRO A 1 111 ? -20.583 0.188 13.736 1.00 53.56 111 PRO A CA 1
ATOM 934 C C . PRO A 1 111 ? -20.522 -0.927 14.785 1.00 53.56 111 PRO A C 1
ATOM 936 O O . PRO A 1 111 ? -19.440 -1.311 15.227 1.00 53.56 111 PRO A O 1
ATOM 939 N N . LYS A 1 112 ? -21.680 -1.482 15.161 1.00 53.25 112 LYS A N 1
ATOM 940 C CA . LYS A 1 112 ? -21.820 -2.544 16.179 1.00 53.25 112 LYS A CA 1
ATOM 941 C C . LYS A 1 112 ? -21.071 -3.858 15.843 1.00 53.25 112 LYS A C 1
ATOM 943 O O . LYS A 1 112 ? -21.221 -4.825 16.576 1.00 53.25 112 LYS A O 1
ATOM 948 N N . GLN A 1 113 ? -20.280 -3.915 14.765 1.00 45.00 113 GLN A N 1
ATOM 949 C CA . GLN A 1 113 ? -19.689 -5.144 14.221 1.00 45.00 113 GLN A CA 1
ATOM 950 C C . GLN A 1 113 ? -18.192 -5.097 13.875 1.00 45.00 113 GLN A C 1
ATOM 952 O O . GLN A 1 113 ? -17.701 -6.039 13.269 1.00 45.00 113 GLN A O 1
ATOM 957 N N . SER A 1 114 ? -17.418 -4.083 14.269 1.00 39.03 114 SER A N 1
ATOM 958 C CA . SER A 1 114 ? -15.961 -4.180 14.075 1.00 39.03 114 SER A CA 1
ATOM 959 C C . SER A 1 114 ? -15.186 -3.532 15.211 1.00 39.03 114 SER A C 1
ATOM 961 O O . SER A 1 114 ? -14.733 -2.393 15.130 1.00 39.03 114 SER A O 1
ATOM 963 N N . GLN A 1 115 ? -15.055 -4.277 16.310 1.00 42.81 115 GLN A N 1
ATOM 964 C CA . GLN A 1 115 ? -13.944 -4.085 17.231 1.00 42.81 115 GLN A CA 1
ATOM 965 C C . GLN A 1 115 ? -12.729 -4.834 16.680 1.00 42.81 115 GLN A C 1
ATOM 967 O O . GLN A 1 115 ? -12.489 -5.986 17.019 1.00 42.81 115 GLN A O 1
ATOM 972 N N . VAL A 1 116 ? -11.946 -4.151 15.850 1.00 43.38 116 VAL A N 1
ATOM 973 C CA . VAL A 1 116 ? -10.510 -4.420 15.738 1.00 43.38 116 VAL A CA 1
ATOM 974 C C . VAL A 1 116 ? -9.810 -3.212 16.356 1.00 43.38 116 VAL A C 1
ATOM 976 O O . VAL A 1 116 ? -9.404 -2.270 15.681 1.00 43.38 116 VAL A O 1
ATOM 979 N N . LEU A 1 117 ? -9.781 -3.199 17.690 1.00 44.84 117 LEU A N 1
ATOM 980 C CA . LEU A 1 117 ? -9.012 -2.264 18.512 1.00 44.84 117 LEU A CA 1
ATOM 981 C C . LEU A 1 117 ? -7.551 -2.724 18.508 1.00 44.84 117 LEU A C 1
ATOM 983 O O . LEU A 1 117 ? -7.118 -3.492 19.361 1.00 44.84 117 LEU A O 1
ATOM 987 N N . GLY A 1 118 ? -6.802 -2.284 17.502 1.00 39.81 118 GLY A N 1
ATOM 988 C CA . GLY A 1 118 ? -5.374 -2.550 17.399 1.00 39.81 118 GLY A CA 1
ATOM 989 C C . GLY A 1 118 ? -4.558 -1.709 18.383 1.00 39.81 118 GLY A C 1
ATOM 990 O O . GLY A 1 118 ? -4.564 -0.484 18.320 1.00 39.81 118 GLY A O 1
ATOM 991 N N . SER A 1 119 ? -3.790 -2.407 19.223 1.00 44.34 119 SER A N 1
ATOM 992 C CA . SER A 1 119 ? -2.450 -2.026 19.708 1.00 44.34 119 SER A CA 1
ATOM 993 C C . SER A 1 119 ? -2.262 -1.469 21.131 1.00 44.34 119 SER A C 1
ATOM 995 O O . SER A 1 119 ? -1.127 -1.481 21.598 1.00 44.34 119 SER A O 1
ATOM 997 N N . LEU A 1 120 ? -3.296 -1.078 21.882 1.00 42.12 120 LEU A N 1
ATOM 998 C CA . LEU A 1 120 ? -3.164 -0.785 23.335 1.00 42.12 120 LEU A CA 1
ATOM 999 C C . LEU A 1 120 ? -4.143 -1.586 24.213 1.00 42.12 120 LEU A C 1
ATOM 1001 O O . LEU A 1 120 ? -3.984 -1.658 25.429 1.00 42.12 120 LEU A O 1
ATOM 1005 N N . ASP A 1 121 ? -5.108 -2.254 23.581 1.00 53.81 121 ASP A N 1
ATOM 1006 C CA . ASP A 1 121 ? -6.212 -2.976 24.215 1.00 53.81 121 ASP A CA 1
ATOM 1007 C C . ASP A 1 121 ? -5.959 -4.483 24.377 1.00 53.81 121 ASP A C 1
ATOM 1009 O O . ASP A 1 121 ? -6.805 -5.195 24.913 1.00 53.81 121 ASP A O 1
ATOM 1013 N N . ASP A 1 122 ? -4.801 -4.990 23.954 1.00 68.12 122 ASP A N 1
ATOM 1014 C CA . ASP A 1 122 ? -4.520 -6.429 23.904 1.00 68.12 122 ASP A CA 1
ATOM 1015 C C . ASP A 1 122 ? -4.577 -7.093 25.282 1.00 68.12 122 ASP A C 1
ATOM 1017 O O . ASP A 1 122 ? -5.214 -8.130 25.441 1.00 68.12 122 ASP A O 1
ATOM 1021 N N . LYS A 1 123 ? -3.947 -6.500 26.305 1.00 81.94 123 LYS A N 1
ATOM 1022 C CA . LYS A 1 123 ? -3.904 -7.104 27.648 1.00 81.94 123 LYS A CA 1
ATOM 1023 C C . LYS A 1 123 ? -5.280 -7.111 28.307 1.00 81.94 123 LYS A C 1
ATOM 1025 O O . LYS A 1 123 ? -5.708 -8.145 28.812 1.00 81.94 123 LYS A O 1
ATOM 1030 N N . MET A 1 124 ? -5.985 -5.979 28.267 1.00 86.12 124 MET A N 1
ATOM 1031 C CA . MET A 1 124 ? -7.327 -5.855 28.838 1.00 86.12 124 MET A CA 1
ATOM 1032 C C . MET A 1 124 ? -8.321 -6.758 28.100 1.00 86.12 124 MET A C 1
ATOM 1034 O O . MET A 1 124 ? -9.052 -7.510 28.735 1.00 86.12 124 MET A O 1
ATOM 1038 N N . THR A 1 125 ? -8.303 -6.755 26.766 1.00 85.69 125 THR A N 1
ATOM 1039 C CA . THR A 1 125 ? -9.221 -7.556 25.942 1.00 85.69 125 THR A CA 1
ATOM 1040 C C . THR A 1 125 ? -8.961 -9.054 26.098 1.00 85.69 125 THR A C 1
ATOM 1042 O O . THR A 1 125 ? -9.910 -9.809 26.303 1.00 85.69 125 THR A O 1
ATOM 1045 N N . LYS A 1 126 ? -7.692 -9.495 26.103 1.00 86.19 126 LYS A N 1
ATOM 1046 C CA . LYS A 1 126 ? -7.329 -10.899 26.386 1.00 86.19 126 LYS A CA 1
ATOM 1047 C C . LYS A 1 126 ? -7.804 -11.325 27.774 1.00 86.19 126 LYS A C 1
ATOM 1049 O O . LYS A 1 126 ? -8.362 -12.407 27.922 1.00 86.19 126 LYS A O 1
ATOM 1054 N N . SER A 1 127 ? -7.648 -10.454 28.769 1.00 88.06 127 SER A N 1
ATOM 1055 C CA . SER A 1 127 ? -8.058 -10.739 30.148 1.00 88.06 127 SER A CA 1
ATOM 1056 C C . SER A 1 127 ? -9.572 -10.819 30.295 1.00 88.06 127 SER A C 1
ATOM 1058 O O . SER A 1 127 ? -10.062 -11.773 30.883 1.00 88.06 127 SER A O 1
ATOM 1060 N N . ILE A 1 128 ? -10.323 -9.886 29.700 1.00 89.50 128 ILE A N 1
ATOM 1061 C CA . ILE A 1 128 ? -11.790 -9.956 29.639 1.00 89.50 128 ILE A CA 1
ATOM 1062 C C . ILE A 1 128 ? -12.221 -11.262 28.966 1.00 89.50 128 ILE A C 1
ATOM 1064 O O . ILE A 1 128 ? -13.105 -11.935 29.484 1.00 89.50 128 ILE A O 1
ATOM 1068 N N . GLY A 1 129 ? -11.562 -11.665 27.874 1.00 87.88 129 GLY A N 1
ATOM 1069 C CA . GLY A 1 129 ? -11.828 -12.939 27.205 1.00 87.88 129 GLY A CA 1
ATOM 1070 C C . GLY A 1 129 ? -11.647 -14.153 28.121 1.00 87.88 129 GLY A C 1
ATOM 1071 O O . GLY A 1 129 ? -12.513 -15.022 28.153 1.00 87.88 129 GLY A O 1
ATOM 1072 N N . VAL A 1 130 ? -10.567 -14.199 28.910 1.00 89.81 130 VAL A N 1
ATOM 1073 C CA . VAL A 1 130 ? -10.352 -15.262 29.909 1.00 89.81 130 VAL A CA 1
ATOM 1074 C C . VAL A 1 130 ? -11.427 -15.218 30.995 1.00 89.81 130 VAL A C 1
ATOM 1076 O O . VAL A 1 130 ? -12.050 -16.239 31.263 1.00 89.81 130 VAL A O 1
ATOM 1079 N N . VAL A 1 131 ? -11.707 -14.042 31.566 1.00 90.94 131 VAL A N 1
ATOM 1080 C CA . VAL A 1 131 ? -12.734 -13.889 32.609 1.00 90.94 131 VAL A CA 1
ATOM 1081 C C . VAL A 1 131 ? -14.094 -14.370 32.113 1.00 90.94 131 VAL A C 1
ATOM 1083 O O . VAL A 1 131 ? -14.762 -15.107 32.823 1.00 90.94 131 VAL A O 1
ATOM 1086 N N . CYS A 1 132 ? -14.498 -14.012 30.894 1.00 89.88 132 CYS A N 1
ATOM 1087 C CA . CYS A 1 132 ? -15.803 -14.402 30.357 1.00 89.88 132 CYS A CA 1
ATOM 1088 C C . CYS A 1 132 ? -15.959 -15.916 30.181 1.00 89.88 132 CYS A C 1
ATOM 1090 O O . CYS A 1 132 ? -17.080 -16.404 30.279 1.00 89.88 132 CYS A O 1
ATOM 1092 N N . ARG A 1 133 ? -14.862 -16.642 29.929 1.00 87.31 133 ARG A N 1
ATOM 1093 C CA . ARG A 1 133 ? -14.880 -18.106 29.805 1.00 87.31 133 ARG A CA 1
ATOM 1094 C C . ARG A 1 133 ? -14.956 -18.813 31.156 1.00 87.31 133 ARG A C 1
ATOM 1096 O O . ARG A 1 133 ? -15.611 -19.837 31.243 1.00 87.31 133 ARG A O 1
ATOM 1103 N N . GLU A 1 134 ? -14.315 -18.261 32.185 1.00 89.62 134 GLU A N 1
ATOM 1104 C CA . GLU A 1 134 ? -14.100 -18.970 33.458 1.00 89.62 134 GLU A CA 1
ATOM 1105 C C . GLU A 1 134 ? -15.016 -18.505 34.608 1.00 89.62 134 GLU A C 1
ATOM 1107 O O . GLU A 1 134 ? -15.131 -19.179 35.632 1.00 89.62 134 GLU A O 1
ATOM 1112 N N . ILE A 1 135 ? -15.639 -17.323 34.514 1.00 89.06 135 ILE A N 1
ATOM 1113 C CA . ILE A 1 135 ? -16.339 -16.718 35.662 1.00 89.06 135 ILE A CA 1
ATOM 1114 C C . ILE A 1 135 ? -17.768 -17.228 35.888 1.00 89.06 135 ILE A C 1
ATOM 1116 O O . ILE A 1 135 ? -18.313 -17.060 36.980 1.00 89.06 135 ILE A O 1
ATOM 1120 N N . ASP A 1 136 ? -18.380 -17.841 34.876 1.00 86.06 136 ASP A N 1
ATOM 1121 C CA . ASP A 1 136 ? -19.723 -18.425 34.917 1.00 86.06 136 ASP A CA 1
ATOM 1122 C C . ASP A 1 136 ? -20.787 -17.536 35.574 1.00 86.06 136 ASP A C 1
ATOM 1124 O O . ASP A 1 136 ? -21.225 -16.566 34.966 1.00 86.06 136 ASP A O 1
ATOM 1128 N N . GLN A 1 137 ? -21.249 -17.870 36.786 1.00 86.06 137 GLN A N 1
ATOM 1129 C CA . GLN A 1 137 ? -22.319 -17.165 37.506 1.00 86.06 137 GLN A CA 1
ATOM 1130 C C . GLN A 1 137 ? -21.796 -16.047 38.420 1.00 86.06 137 GLN A C 1
ATOM 1132 O O . GLN A 1 137 ? -22.562 -15.158 38.801 1.00 86.06 137 GLN A O 1
ATOM 1137 N N . ASP A 1 138 ? -20.494 -16.035 38.713 1.00 90.06 138 ASP A N 1
ATOM 1138 C CA . ASP A 1 138 ? -19.873 -15.081 39.639 1.00 90.06 138 ASP A CA 1
ATOM 1139 C C . ASP A 1 138 ? -19.672 -13.694 39.014 1.00 90.06 138 ASP A C 1
ATOM 1141 O O . ASP A 1 138 ? -19.272 -12.748 39.695 1.00 90.06 138 ASP A O 1
ATOM 1145 N N . TRP A 1 139 ? -19.993 -13.525 37.726 1.00 91.25 139 TRP A N 1
ATOM 1146 C CA . TRP A 1 139 ? -19.860 -12.246 37.025 1.00 91.25 139 TRP A CA 1
ATOM 1147 C C . TRP A 1 139 ? -20.657 -11.118 37.690 1.00 91.25 139 TRP A C 1
ATOM 1149 O O . TRP A 1 139 ? -20.228 -9.968 37.657 1.00 91.25 139 TRP A O 1
ATOM 1159 N N . MET A 1 140 ? -21.795 -11.427 38.324 1.00 93.31 140 MET A N 1
ATOM 1160 C CA . MET A 1 140 ? -22.597 -10.430 39.042 1.00 93.31 140 MET A CA 1
ATOM 1161 C C . MET A 1 140 ? -21.877 -9.949 40.301 1.00 93.31 140 MET A C 1
ATOM 1163 O O . MET A 1 140 ? -21.893 -8.760 40.613 1.00 93.31 140 MET A O 1
ATOM 1167 N N . LEU A 1 141 ? -21.235 -10.870 41.026 1.00 93.69 141 LEU A N 1
ATOM 1168 C CA . LEU A 1 141 ? -20.423 -10.530 42.190 1.00 93.69 141 LEU A CA 1
ATOM 1169 C C . LEU A 1 141 ? -19.196 -9.718 41.758 1.00 93.69 141 LEU A C 1
ATOM 1171 O O . LEU A 1 141 ? -18.890 -8.702 42.384 1.00 93.69 141 LEU A O 1
ATOM 1175 N N . LEU A 1 142 ? -18.557 -10.098 40.644 1.00 94.06 142 LEU A N 1
ATOM 1176 C CA . LEU A 1 142 ? -17.476 -9.314 40.053 1.00 94.06 142 LEU A CA 1
ATOM 1177 C C . LEU A 1 142 ? -17.943 -7.895 39.720 1.00 94.06 142 LEU A C 1
ATOM 1179 O O . LEU A 1 142 ? -17.316 -6.940 40.161 1.00 94.06 142 LEU A O 1
ATOM 1183 N N . TYR A 1 143 ? -19.064 -7.748 39.011 1.00 94.00 143 TYR A N 1
ATOM 1184 C CA . TYR A 1 143 ? -19.571 -6.447 38.570 1.00 94.00 143 TYR A CA 1
ATOM 1185 C C . TYR A 1 143 ? -19.881 -5.502 39.737 1.00 94.00 143 TYR A C 1
ATOM 1187 O O . TYR A 1 143 ? -19.560 -4.319 39.668 1.00 94.00 143 TYR A O 1
ATOM 1195 N N . ARG A 1 144 ? -20.419 -6.029 40.846 1.00 94.06 144 ARG A N 1
ATOM 1196 C CA . ARG A 1 144 ? -20.613 -5.266 42.093 1.00 94.06 144 ARG A CA 1
ATOM 1197 C C . ARG A 1 144 ? -19.307 -4.814 42.746 1.00 94.06 144 ARG A C 1
ATOM 1199 O O . ARG A 1 144 ? -19.294 -3.799 43.432 1.00 94.06 144 ARG A O 1
ATOM 1206 N N . THR A 1 145 ? -18.234 -5.579 42.567 1.00 93.00 145 THR A N 1
ATOM 1207 C CA . THR A 1 145 ? -16.938 -5.353 43.226 1.00 93.00 145 THR A CA 1
ATOM 1208 C C . THR A 1 145 ? -16.004 -4.467 42.397 1.00 93.00 145 THR A C 1
ATOM 1210 O O . THR A 1 145 ? -15.010 -3.955 42.915 1.00 93.00 145 THR A O 1
ATOM 1213 N N . LEU A 1 146 ? -16.307 -4.281 41.110 1.00 93.19 146 LEU A N 1
ATOM 1214 C CA . LEU A 1 146 ? -15.521 -3.446 40.211 1.00 93.19 146 LEU A CA 1
ATOM 1215 C C . LEU A 1 146 ? -15.608 -1.961 40.605 1.00 93.19 146 LEU A C 1
ATOM 1217 O O . LEU A 1 146 ? -16.689 -1.462 40.930 1.00 93.19 146 LEU A O 1
ATOM 1221 N N . PRO A 1 147 ? -14.488 -1.220 40.548 1.00 91.12 147 PRO A N 1
ATOM 1222 C CA . PRO A 1 147 ? -14.503 0.207 40.823 1.00 91.12 147 PRO A CA 1
ATOM 1223 C C . PRO A 1 147 ? -15.185 0.976 39.686 1.00 91.12 147 PRO A C 1
ATOM 1225 O O . PRO A 1 147 ? -15.016 0.664 38.508 1.00 91.12 147 PRO A O 1
ATOM 1228 N N . PHE A 1 148 ? -15.924 2.029 40.036 1.00 88.06 148 PHE A N 1
ATOM 1229 C CA . PHE A 1 148 ? -16.522 2.970 39.087 1.00 88.06 148 PHE A CA 1
ATOM 1230 C C . PHE A 1 148 ? -16.027 4.389 39.380 1.00 88.06 148 PHE A C 1
ATOM 1232 O O . PHE A 1 148 ? -15.936 4.804 40.532 1.00 88.06 148 PHE A O 1
ATOM 1239 N N . TYR A 1 149 ? -15.720 5.136 38.317 1.00 84.19 149 TYR A N 1
ATOM 1240 C CA . TYR A 1 149 ? -15.270 6.527 38.376 1.00 84.19 149 TYR A CA 1
ATOM 1241 C C . TYR A 1 149 ? -15.960 7.270 37.228 1.00 84.19 149 TYR A C 1
ATOM 1243 O O . TYR A 1 149 ? -15.603 7.021 36.070 1.00 84.19 149 TYR A O 1
ATOM 1251 N N . PRO A 1 150 ? -16.945 8.141 37.517 1.00 84.06 150 PRO A N 1
ATOM 1252 C CA . PRO A 1 150 ? -17.461 8.489 38.852 1.00 84.06 150 PRO A CA 1
ATOM 1253 C C . PRO A 1 150 ? -18.132 7.304 39.574 1.00 84.06 150 PRO A C 1
ATOM 1255 O O . PRO A 1 150 ? -18.546 6.336 38.935 1.00 84.06 150 PRO A O 1
ATOM 1258 N N . GLN A 1 151 ? -18.213 7.372 40.909 1.00 84.62 151 GLN A N 1
ATOM 1259 C CA . GLN A 1 151 ? -18.825 6.315 41.717 1.00 84.62 151 GLN A CA 1
ATOM 1260 C C . GLN A 1 151 ? -20.301 6.145 41.338 1.00 84.62 151 GLN A C 1
ATOM 1262 O O . GLN A 1 151 ? -21.048 7.120 41.250 1.00 84.62 151 GLN A O 1
ATOM 1267 N N . ARG A 1 152 ? -20.718 4.897 41.114 1.00 85.94 152 ARG A N 1
ATOM 1268 C CA . ARG A 1 152 ? -22.116 4.540 40.856 1.00 85.94 152 ARG A CA 1
ATOM 1269 C C . ARG A 1 152 ? -22.799 4.092 42.146 1.00 85.94 152 ARG A C 1
ATOM 1271 O O . ARG A 1 152 ? -22.181 3.433 42.978 1.00 85.94 152 ARG A O 1
ATOM 1278 N N . GLY A 1 153 ? -24.072 4.450 42.302 1.00 88.31 153 GLY A N 1
ATOM 1279 C CA . GLY A 1 153 ? -24.906 3.957 43.398 1.00 88.31 153 GLY A CA 1
ATOM 1280 C C . GLY A 1 153 ? -25.228 2.469 43.237 1.00 88.31 153 GLY A C 1
ATOM 1281 O O . GLY A 1 153 ? -25.299 1.965 42.114 1.00 88.31 153 GLY A O 1
ATOM 1282 N N . SER A 1 154 ? -25.455 1.776 44.354 1.00 89.06 154 SER A N 1
ATOM 1283 C CA . SER A 1 154 ? -25.798 0.345 44.372 1.00 89.06 154 SER A CA 1
ATOM 1284 C C . SER A 1 154 ? -27.048 0.034 43.547 1.00 89.06 154 SER A C 1
ATOM 1286 O O . SER A 1 154 ? -27.049 -0.921 42.780 1.00 89.06 154 SER A O 1
ATOM 1288 N N . GLU A 1 155 ? -28.078 0.880 43.617 1.00 90.62 155 GLU A N 1
ATOM 1289 C CA . GLU A 1 155 ? -29.313 0.708 42.843 1.00 90.62 155 GLU A CA 1
ATOM 1290 C C . GLU A 1 155 ? -29.063 0.748 41.325 1.00 90.62 155 GLU A C 1
ATOM 1292 O O . GLU A 1 155 ? -29.646 -0.029 40.570 1.00 90.62 155 GLU A O 1
ATOM 1297 N N . THR A 1 156 ? -28.157 1.614 40.861 1.00 89.50 156 THR A N 1
ATOM 1298 C CA . THR A 1 156 ? -27.767 1.687 39.445 1.00 89.50 156 THR A CA 1
ATOM 1299 C C . THR A 1 156 ? -27.039 0.418 39.009 1.00 89.50 156 THR A C 1
ATOM 1301 O O . THR A 1 156 ? -27.294 -0.092 37.921 1.00 89.50 156 THR A O 1
ATOM 1304 N N . ILE A 1 157 ? -26.165 -0.115 39.866 1.00 92.19 157 ILE A N 1
ATOM 1305 C CA . ILE A 1 157 ? -25.444 -1.367 39.609 1.00 92.19 157 ILE A CA 1
ATOM 1306 C C . ILE A 1 157 ? -26.428 -2.547 39.539 1.00 92.19 157 ILE A C 1
ATOM 1308 O O . ILE A 1 157 ? -26.329 -3.365 38.628 1.00 92.19 157 ILE A O 1
ATOM 1312 N N . GLU A 1 158 ? -27.422 -2.618 40.428 1.00 92.94 158 GLU A N 1
ATOM 1313 C CA . GLU A 1 158 ? -28.457 -3.662 40.371 1.00 92.94 158 GLU A CA 1
ATOM 1314 C C . GLU A 1 158 ? -29.335 -3.547 39.118 1.00 92.94 158 GLU A C 1
ATOM 1316 O O . GLU A 1 158 ? -29.646 -4.560 38.489 1.00 92.94 158 GLU A O 1
ATOM 1321 N N . LYS A 1 159 ? -29.683 -2.323 38.695 1.00 91.44 159 LYS A N 1
ATOM 1322 C CA . LYS A 1 159 ? -30.396 -2.092 37.426 1.00 91.44 159 LYS A CA 1
ATOM 1323 C C . LYS A 1 159 ? -29.577 -2.557 36.224 1.00 91.44 159 LYS A C 1
ATOM 1325 O O . LYS A 1 159 ? -30.136 -3.192 35.330 1.00 91.44 159 LYS A O 1
ATOM 1330 N N . ASP A 1 160 ? -28.268 -2.298 36.214 1.00 89.69 160 ASP A N 1
ATOM 1331 C CA . ASP A 1 160 ? -27.378 -2.796 35.164 1.00 89.69 160 ASP A CA 1
ATOM 1332 C C . ASP A 1 160 ? -27.395 -4.332 35.120 1.00 89.69 160 ASP A C 1
ATOM 1334 O O . ASP A 1 160 ? -27.573 -4.907 34.049 1.00 89.69 160 ASP A O 1
ATOM 1338 N N . ILE A 1 161 ? -27.250 -4.995 36.274 1.00 91.12 161 ILE A N 1
ATOM 1339 C CA . ILE A 1 161 ? -27.248 -6.463 36.386 1.00 91.12 161 ILE A CA 1
ATOM 1340 C C . ILE A 1 161 ? -28.586 -7.051 35.920 1.00 91.12 161 ILE A C 1
ATOM 1342 O O . ILE A 1 161 ? -28.604 -8.043 35.186 1.00 91.12 161 ILE A O 1
ATOM 1346 N N . ALA A 1 162 ? -29.708 -6.442 36.307 1.00 90.12 162 ALA A N 1
ATOM 1347 C CA . ALA A 1 162 ? -31.037 -6.855 35.866 1.00 90.12 162 ALA A CA 1
ATOM 1348 C C . ALA A 1 162 ? -31.204 -6.706 34.345 1.00 90.12 162 ALA A C 1
ATOM 1350 O O . ALA A 1 162 ? -31.709 -7.619 33.693 1.00 90.12 162 ALA A O 1
ATOM 1351 N N . SER A 1 163 ? -30.729 -5.597 33.768 1.00 88.50 163 SER A N 1
ATOM 1352 C CA . SER A 1 163 ? -30.747 -5.371 32.318 1.00 88.50 163 SER A CA 1
ATOM 1353 C C . SER A 1 163 ? -29.907 -6.406 31.570 1.00 88.50 163 SER A C 1
ATOM 1355 O O . SER A 1 163 ? -30.430 -7.011 30.640 1.00 88.50 163 SER A O 1
ATOM 1357 N N . VAL A 1 164 ? -28.676 -6.693 32.013 1.00 87.44 164 VAL A N 1
ATOM 1358 C CA . VAL A 1 164 ? -27.828 -7.729 31.389 1.00 87.44 164 VAL A CA 1
ATOM 1359 C C . VAL A 1 164 ? -28.495 -9.108 31.469 1.00 87.44 164 VAL A C 1
ATOM 1361 O O . VAL A 1 164 ? -28.484 -9.868 30.501 1.00 87.44 164 VAL A O 1
ATOM 1364 N N . ASN A 1 165 ? -29.140 -9.436 32.594 1.00 84.94 165 ASN A N 1
ATOM 1365 C CA . ASN A 1 165 ? -29.881 -10.692 32.735 1.00 84.94 165 ASN A CA 1
ATOM 1366 C C . ASN A 1 165 ? -31.098 -10.785 31.798 1.00 84.94 165 ASN A C 1
ATOM 1368 O O . ASN A 1 165 ? -31.379 -11.873 31.292 1.00 84.94 165 ASN A O 1
ATOM 1372 N N . MET A 1 166 ? -31.802 -9.675 31.554 1.00 80.69 166 MET A N 1
ATOM 1373 C CA . MET A 1 166 ? -32.944 -9.630 30.633 1.00 80.69 166 MET A CA 1
ATOM 1374 C C . MET A 1 166 ? -32.514 -9.653 29.159 1.00 80.69 166 MET A C 1
ATOM 1376 O O . MET A 1 166 ? -33.089 -10.404 28.372 1.00 80.69 166 MET A O 1
ATOM 1380 N N . GLU A 1 167 ? -31.488 -8.887 28.781 1.00 69.12 167 GLU A N 1
ATOM 1381 C CA . GLU A 1 167 ? -30.951 -8.828 27.410 1.00 69.12 167 GLU A CA 1
ATOM 1382 C C . GLU A 1 167 ? -30.360 -10.182 26.985 1.00 69.12 167 GLU A C 1
ATOM 1384 O O . GLU A 1 167 ? -30.595 -10.658 25.872 1.00 69.12 167 GLU A O 1
ATOM 1389 N N . SER A 1 168 ? -29.707 -10.881 27.915 1.00 61.25 168 SER A N 1
ATOM 1390 C CA . SER A 1 168 ? -29.136 -12.213 27.697 1.00 61.25 168 SER A CA 1
ATOM 1391 C C . SER A 1 168 ? -30.110 -13.380 27.939 1.00 61.25 168 SER A C 1
ATOM 1393 O O . SER A 1 168 ? -29.685 -14.538 27.963 1.00 61.25 168 SER A O 1
ATOM 1395 N N . ALA A 1 169 ? -31.414 -13.137 28.117 1.00 59.47 169 ALA A N 1
ATOM 1396 C CA . ALA A 1 169 ? -32.415 -14.212 28.180 1.00 59.47 169 ALA A CA 1
ATOM 1397 C C . ALA A 1 169 ? -32.631 -14.905 26.817 1.00 59.47 169 ALA A C 1
ATOM 1399 O O . ALA A 1 169 ? -33.207 -15.989 26.758 1.00 59.47 169 ALA A O 1
ATOM 1400 N N . ARG A 1 170 ? -32.150 -14.293 25.723 1.00 58.44 170 ARG A N 1
ATOM 1401 C CA . ARG A 1 170 ? -32.263 -14.791 24.341 1.00 58.44 170 ARG A CA 1
ATOM 1402 C C . ARG A 1 170 ? -30.933 -15.269 23.726 1.00 58.44 170 ARG A C 1
ATOM 1404 O O . ARG A 1 170 ? -30.933 -15.645 22.559 1.00 58.44 170 ARG A O 1
ATOM 1411 N N . GLY A 1 171 ? -29.819 -15.261 24.472 1.00 60.41 171 GLY A N 1
ATOM 1412 C CA . GLY A 1 171 ? -28.477 -15.605 23.969 1.00 60.41 171 GLY A CA 1
ATOM 1413 C C . GLY A 1 171 ? -27.675 -16.555 24.880 1.00 60.41 171 GLY A C 1
ATOM 1414 O O . GLY A 1 171 ? -28.152 -16.915 25.959 1.00 60.41 171 GLY A O 1
ATOM 1415 N N . PRO A 1 172 ? -26.463 -16.981 24.463 1.00 64.62 172 PRO A N 1
ATOM 1416 C CA . PRO A 1 172 ? -25.592 -17.852 25.258 1.00 64.62 172 PRO A CA 1
ATOM 1417 C C . PRO A 1 172 ? -25.236 -17.222 26.610 1.00 64.62 172 PRO A C 1
ATOM 1419 O O . PRO A 1 172 ? -24.980 -16.020 26.694 1.00 64.62 172 PRO A O 1
ATOM 1422 N N . LYS A 1 173 ? -25.178 -18.033 27.676 1.00 63.50 173 LYS A N 1
ATOM 1423 C CA . LYS A 1 173 ? -24.865 -17.558 29.041 1.00 63.50 173 LYS A CA 1
ATOM 1424 C C . LYS A 1 173 ? -23.503 -16.855 29.127 1.00 63.50 173 LYS A C 1
ATOM 1426 O O . LYS A 1 173 ? -23.376 -15.889 29.876 1.00 63.50 173 LYS A O 1
ATOM 1431 N N . GLU A 1 174 ? -22.547 -17.282 28.305 1.00 62.88 174 GLU A N 1
ATOM 1432 C CA . GLU A 1 174 ? -21.197 -16.715 28.157 1.00 62.88 174 GLU A CA 1
ATOM 1433 C C . GLU A 1 174 ? -21.205 -15.225 27.756 1.00 62.88 174 GLU A C 1
ATOM 1435 O O . GLU A 1 174 ? -20.278 -14.482 28.078 1.00 62.88 174 GLU A O 1
ATOM 1440 N N . GLY A 1 175 ? -22.279 -14.743 27.117 1.00 76.00 175 GLY A N 1
ATOM 1441 C CA . GLY A 1 175 ? -22.414 -13.341 26.712 1.00 76.00 175 GLY A CA 1
ATOM 1442 C C . GLY A 1 175 ? -22.605 -12.362 27.876 1.00 76.00 175 GLY A C 1
ATOM 1443 O O . GLY A 1 175 ? -22.253 -11.191 27.744 1.00 76.00 175 GLY A O 1
ATOM 1444 N N . ARG A 1 176 ? -23.099 -12.826 29.035 1.00 84.88 176 ARG A N 1
ATOM 1445 C CA . ARG A 1 176 ? -23.463 -11.959 30.175 1.00 84.88 176 ARG A CA 1
ATOM 1446 C C . ARG A 1 176 ? -22.255 -11.296 30.814 1.00 84.88 176 ARG A C 1
ATOM 1448 O O . ARG A 1 176 ? -22.257 -10.090 31.041 1.00 84.88 176 ARG A O 1
ATOM 1455 N N . ALA A 1 177 ? -21.216 -12.083 31.086 1.00 87.06 177 ALA A N 1
ATOM 1456 C CA . ALA A 1 177 ? -19.975 -11.581 31.663 1.00 87.06 177 ALA A CA 1
ATOM 1457 C C . ALA A 1 177 ? -19.298 -10.581 30.716 1.00 87.06 177 ALA A C 1
ATOM 1459 O O . ALA A 1 177 ? -18.833 -9.531 31.157 1.00 87.06 177 ALA A O 1
ATOM 1460 N N . LEU A 1 178 ? -19.316 -10.865 29.410 1.00 87.81 178 LEU A N 1
ATOM 1461 C CA . LEU A 1 178 ? -18.752 -9.979 28.396 1.00 87.81 178 LEU A CA 1
ATOM 1462 C C . LEU A 1 178 ? -19.517 -8.660 28.316 1.00 87.81 178 LEU A C 1
ATOM 1464 O O . LEU A 1 178 ? -18.905 -7.591 28.283 1.00 87.81 178 LEU A O 1
ATOM 1468 N N . GLU A 1 179 ? -20.845 -8.720 28.314 1.00 87.00 179 GLU A N 1
ATOM 1469 C CA . GLU A 1 179 ? -21.702 -7.541 28.280 1.00 87.00 179 GLU A CA 1
ATOM 1470 C C . GLU A 1 179 ? -21.534 -6.689 29.543 1.00 87.00 179 GLU A C 1
ATOM 1472 O O . GLU A 1 179 ? -21.341 -5.474 29.444 1.00 87.00 179 GLU A O 1
ATOM 1477 N N . ALA A 1 180 ? -21.489 -7.323 30.716 1.00 89.50 180 ALA A N 1
ATOM 1478 C CA . ALA A 1 180 ? -21.235 -6.661 31.989 1.00 89.50 180 ALA A CA 1
ATOM 1479 C C . ALA A 1 180 ? -19.849 -5.999 32.023 1.00 89.50 180 ALA A C 1
ATOM 1481 O O . ALA A 1 180 ? -19.743 -4.810 32.312 1.00 89.50 180 ALA A O 1
ATOM 1482 N N . LEU A 1 181 ? -18.776 -6.707 31.663 1.00 89.88 181 LEU A N 1
ATOM 1483 C CA . LEU A 1 181 ? -17.419 -6.142 31.651 1.00 89.88 181 LEU A CA 1
ATOM 1484 C C . LEU A 1 181 ? -17.257 -5.036 30.603 1.00 89.88 181 LEU A C 1
ATOM 1486 O O . LEU A 1 181 ? -16.596 -4.027 30.855 1.00 89.88 181 LEU A O 1
ATOM 1490 N N . THR A 1 182 ? -17.918 -5.171 29.453 1.00 86.81 182 THR A N 1
ATOM 1491 C CA . THR A 1 182 ? -17.970 -4.117 28.433 1.00 86.81 182 THR A CA 1
ATOM 1492 C C . THR A 1 182 ? -18.714 -2.889 28.958 1.00 86.81 182 THR A C 1
ATOM 1494 O O . THR A 1 182 ? -18.276 -1.760 28.731 1.00 86.81 182 THR A O 1
ATOM 1497 N N . ARG A 1 183 ? -19.820 -3.082 29.686 1.00 88.69 183 ARG A N 1
ATOM 1498 C CA . ARG A 1 183 ? -20.588 -2.006 30.325 1.00 88.69 183 ARG A CA 1
ATOM 1499 C C . ARG A 1 183 ? -19.785 -1.325 31.437 1.00 88.69 183 ARG A C 1
ATOM 1501 O O . ARG A 1 183 ? -19.735 -0.096 31.466 1.00 88.69 183 ARG A O 1
ATOM 1508 N N . TRP A 1 184 ? -19.073 -2.088 32.266 1.00 89.81 184 TRP A N 1
ATOM 1509 C CA . TRP A 1 184 ? -18.144 -1.552 33.265 1.00 89.81 184 TRP A CA 1
ATOM 1510 C C . TRP A 1 184 ? -17.090 -0.659 32.609 1.00 89.81 184 TRP A C 1
ATOM 1512 O O . TRP A 1 184 ? -16.957 0.507 32.972 1.00 89.81 184 TRP A O 1
ATOM 1522 N N . ARG A 1 185 ? -16.419 -1.160 31.568 1.00 86.50 185 ARG A N 1
ATOM 1523 C CA . ARG A 1 185 ? -15.400 -0.414 30.822 1.00 86.50 185 ARG A CA 1
ATOM 1524 C C . ARG A 1 185 ? -15.943 0.876 30.192 1.00 86.50 185 ARG A C 1
ATOM 1526 O O . ARG A 1 185 ? -15.207 1.848 30.080 1.00 86.50 185 ARG A O 1
ATOM 1533 N N . ARG A 1 186 ? -17.220 0.904 29.788 1.00 81.88 186 ARG A N 1
ATOM 1534 C CA . ARG A 1 186 ? -17.880 2.118 29.268 1.00 81.88 186 ARG A CA 1
ATOM 1535 C C . ARG A 1 186 ? -18.164 3.145 30.361 1.00 81.88 186 ARG A C 1
ATOM 1537 O O . ARG A 1 186 ? -18.003 4.337 30.128 1.00 81.88 186 ARG A O 1
ATOM 1544 N N . HIS A 1 187 ? -18.607 2.702 31.535 1.00 82.56 187 HIS A N 1
ATOM 1545 C CA . HIS A 1 187 ? -19.012 3.604 32.618 1.00 82.56 187 HIS A CA 1
ATOM 1546 C C . HIS A 1 187 ? -17.874 3.999 33.561 1.00 82.56 187 HIS A C 1
ATOM 1548 O O . HIS A 1 187 ? -18.022 4.940 34.340 1.00 82.56 187 HIS A O 1
ATOM 1554 N N . HIS A 1 188 ? -16.741 3.309 33.497 1.00 83.94 188 HIS A N 1
ATOM 1555 C CA . HIS A 1 188 ? -15.564 3.608 34.288 1.00 83.94 188 HIS A CA 1
ATOM 1556 C C . HIS A 1 188 ? -14.538 4.382 33.450 1.00 83.94 188 HIS A C 1
ATOM 1558 O O . HIS A 1 188 ? -13.778 3.812 32.673 1.00 83.94 188 HIS A O 1
ATOM 1564 N N . THR A 1 189 ? -14.499 5.705 33.634 1.00 69.75 189 THR A N 1
ATOM 1565 C CA . THR A 1 189 ? -13.699 6.645 32.818 1.00 69.75 189 THR A CA 1
ATOM 1566 C C . THR A 1 189 ? -12.187 6.393 32.826 1.00 69.75 189 THR A C 1
ATOM 1568 O O . THR A 1 189 ? -11.477 6.908 31.965 1.00 69.75 189 THR A O 1
ATOM 1571 N N . ARG A 1 190 ? -11.675 5.620 33.792 1.00 79.31 190 ARG A N 1
ATOM 1572 C CA . ARG A 1 190 ? -10.245 5.323 33.968 1.00 79.31 190 ARG A CA 1
ATOM 1573 C C . ARG A 1 190 ? -9.972 3.834 34.183 1.00 79.31 190 ARG A C 1
ATOM 1575 O O . ARG A 1 190 ? -9.051 3.508 34.920 1.00 79.31 190 ARG A O 1
ATOM 1582 N N . ALA A 1 191 ? -10.756 2.954 33.561 1.00 81.00 191 ALA A N 1
ATOM 1583 C CA . ALA A 1 191 ? -10.603 1.511 33.732 1.00 81.00 191 ALA A CA 1
ATOM 1584 C C . ALA A 1 191 ? -9.193 1.018 33.398 1.00 81.00 191 ALA A C 1
ATOM 1586 O O . ALA A 1 191 ? -8.755 1.102 32.248 1.00 81.00 191 ALA A O 1
ATOM 1587 N N . LYS A 1 192 ? -8.498 0.469 34.399 1.00 86.69 192 LYS A N 1
ATOM 1588 C CA . LYS A 1 192 ? -7.198 -0.179 34.232 1.00 86.69 192 LYS A CA 1
ATOM 1589 C C . LYS A 1 192 ? -7.329 -1.688 34.344 1.00 86.69 192 LYS A C 1
ATOM 1591 O O . LYS A 1 192 ? -8.233 -2.226 34.973 1.00 86.69 192 LYS A O 1
ATOM 1596 N N . PHE A 1 193 ? -6.370 -2.378 33.739 1.00 86.00 193 PHE A N 1
ATOM 1597 C CA . PHE A 1 193 ? -6.228 -3.825 33.877 1.00 86.00 193 PHE A CA 1
ATOM 1598 C C . PHE A 1 193 ? -6.083 -4.253 35.349 1.00 86.00 193 PHE A C 1
ATOM 1600 O O . PHE A 1 193 ? -6.701 -5.229 35.768 1.00 86.00 193 PHE A O 1
ATOM 1607 N N . ASP A 1 194 ? -5.332 -3.487 36.144 1.00 88.44 194 ASP A N 1
ATOM 1608 C CA . ASP A 1 194 ? -5.105 -3.789 37.560 1.00 88.44 194 ASP A CA 1
ATOM 1609 C C . ASP A 1 194 ? -6.404 -3.774 38.380 1.00 88.44 194 ASP A C 1
ATOM 1611 O O . ASP A 1 194 ? -6.567 -4.606 39.270 1.00 88.44 194 ASP A O 1
ATOM 1615 N N . ASP A 1 195 ? -7.364 -2.912 38.023 1.00 90.62 195 ASP A N 1
ATOM 1616 C CA . ASP A 1 195 ? -8.669 -2.818 38.691 1.00 90.62 195 ASP A CA 1
ATOM 1617 C C . ASP A 1 195 ? -9.477 -4.117 38.538 1.00 90.62 195 ASP A C 1
ATOM 1619 O O . ASP A 1 195 ? -10.122 -4.583 39.480 1.00 90.62 195 ASP A O 1
ATOM 1623 N N . LEU A 1 196 ? -9.404 -4.740 37.354 1.00 91.50 196 LEU A N 1
ATOM 1624 C CA . LEU A 1 196 ? -10.039 -6.028 37.075 1.00 91.50 196 LEU A CA 1
ATOM 1625 C C . LEU A 1 196 ? -9.380 -7.151 37.888 1.00 91.50 196 LEU A C 1
ATOM 1627 O O . LEU A 1 196 ? -10.075 -7.980 38.475 1.00 91.50 196 LEU A O 1
ATOM 1631 N N . ILE A 1 197 ? -8.045 -7.164 37.966 1.00 92.75 197 ILE A N 1
ATOM 1632 C CA . ILE A 1 197 ? -7.295 -8.152 38.754 1.00 92.75 197 ILE A CA 1
ATOM 1633 C C . ILE A 1 197 ? -7.576 -7.998 40.251 1.00 92.75 197 ILE A C 1
ATOM 1635 O O . ILE A 1 197 ? -7.751 -8.998 40.951 1.00 92.75 197 ILE A O 1
ATOM 1639 N N . GLU A 1 198 ? -7.635 -6.770 40.763 1.00 93.12 198 GLU A N 1
ATOM 1640 C CA . GLU A 1 198 ? -7.948 -6.511 42.166 1.00 93.12 198 GLU A CA 1
ATOM 1641 C C . GLU A 1 198 ? -9.384 -6.929 42.505 1.00 93.12 198 GLU A C 1
ATOM 1643 O O . GLU A 1 198 ? -9.610 -7.567 43.535 1.00 93.12 198 GLU A O 1
ATOM 1648 N N . ALA A 1 199 ? -10.349 -6.658 41.621 1.00 93.31 199 ALA A N 1
ATOM 1649 C CA . ALA A 1 199 ? -11.728 -7.102 41.803 1.00 93.31 199 ALA A CA 1
ATOM 1650 C C . ALA A 1 199 ? -11.852 -8.638 41.796 1.00 93.31 199 ALA A C 1
ATOM 1652 O O . ALA A 1 199 ? -12.518 -9.193 42.670 1.00 93.31 199 ALA A O 1
ATOM 1653 N N . LEU A 1 200 ? -11.147 -9.340 40.897 1.00 93.81 200 LEU A N 1
ATOM 1654 C CA . LEU A 1 200 ? -11.084 -10.812 40.881 1.00 93.81 200 LEU A CA 1
ATOM 1655 C C . LEU A 1 200 ? -10.484 -11.384 42.177 1.00 93.81 200 LEU A C 1
ATOM 1657 O O . LEU A 1 200 ? -10.991 -12.366 42.724 1.00 93.81 200 LEU A O 1
ATOM 1661 N N . LYS A 1 201 ? -9.438 -10.743 42.717 1.00 93.19 201 LYS A N 1
ATOM 1662 C CA . LYS A 1 201 ? -8.860 -11.107 44.021 1.00 93.19 201 LYS A CA 1
ATOM 1663 C C . LYS A 1 201 ? -9.853 -10.886 45.167 1.00 93.19 201 LYS A C 1
ATOM 1665 O O . LYS A 1 201 ? -9.934 -11.731 46.053 1.00 93.19 201 LYS A O 1
ATOM 1670 N N . LYS A 1 202 ? -10.632 -9.797 45.146 1.00 93.56 202 LYS A N 1
ATOM 1671 C CA . LYS A 1 202 ? -11.649 -9.497 46.175 1.00 93.56 202 LYS A CA 1
ATOM 1672 C C . LYS A 1 202 ? -12.772 -10.532 46.212 1.00 93.56 202 LYS A C 1
ATOM 1674 O O . LYS A 1 202 ? -13.200 -10.913 47.298 1.00 93.56 202 LYS A O 1
ATOM 1679 N N . ILE A 1 203 ? -13.192 -11.047 45.056 1.00 93.94 203 ILE A N 1
ATOM 1680 C CA . ILE A 1 203 ? -14.180 -12.137 44.973 1.00 93.94 203 ILE A CA 1
ATOM 1681 C C . ILE A 1 203 ? -13.565 -13.534 45.166 1.00 93.94 203 ILE A C 1
ATOM 1683 O O . ILE A 1 203 ? -14.255 -14.534 44.998 1.00 93.94 203 ILE A O 1
ATOM 1687 N N . LYS A 1 204 ? -12.274 -13.616 45.525 1.00 92.31 204 LYS A N 1
ATOM 1688 C CA . LYS A 1 204 ? -11.513 -14.857 45.762 1.00 92.31 204 LYS A CA 1
ATOM 1689 C C . LYS A 1 204 ? -11.386 -15.786 44.542 1.00 92.31 204 LYS A C 1
ATOM 1691 O O . LYS A 1 204 ? -11.052 -16.957 44.705 1.00 92.31 204 LYS A O 1
ATOM 1696 N N . ARG A 1 205 ? -11.565 -15.273 43.319 1.00 91.62 205 ARG A N 1
ATOM 1697 C CA . ARG A 1 205 ? -11.361 -16.024 42.064 1.00 91.62 205 ARG A CA 1
ATOM 1698 C C . ARG A 1 205 ? -9.903 -15.950 41.596 1.00 91.62 205 ARG A C 1
ATOM 1700 O O . ARG A 1 205 ? -9.572 -15.371 40.559 1.00 91.62 205 ARG A O 1
ATOM 1707 N N . HIS A 1 206 ? -8.999 -16.487 42.418 1.00 91.81 206 HIS A N 1
ATOM 1708 C CA . HIS A 1 206 ? -7.558 -16.531 42.128 1.00 91.81 206 HIS A CA 1
ATOM 1709 C C . HIS A 1 206 ? -7.199 -17.496 40.989 1.00 91.81 206 HIS A C 1
ATOM 1711 O O . HIS A 1 206 ? -6.176 -17.310 40.332 1.00 91.81 206 HIS A O 1
ATOM 1717 N N . ASP A 1 207 ? -8.055 -18.487 40.747 1.00 91.50 207 ASP A N 1
ATOM 1718 C CA . ASP A 1 207 ? -8.027 -19.403 39.607 1.00 91.50 207 ASP A CA 1
ATOM 1719 C C . ASP A 1 207 ? -8.008 -18.639 38.274 1.00 91.50 207 ASP A C 1
ATOM 1721 O O . ASP A 1 207 ? -7.097 -18.821 37.466 1.00 91.50 207 ASP A O 1
ATOM 1725 N N . ILE A 1 208 ? -8.930 -17.688 38.096 1.00 92.31 208 ILE A N 1
ATOM 1726 C CA . ILE A 1 208 ? -9.027 -16.877 36.874 1.00 92.31 208 ILE A CA 1
ATOM 1727 C C . ILE A 1 208 ? -7.800 -15.971 36.729 1.00 92.31 208 ILE A C 1
ATOM 1729 O O . ILE A 1 208 ? -7.260 -15.809 35.636 1.00 92.31 208 ILE A O 1
ATOM 1733 N N . VAL A 1 209 ? -7.314 -15.396 37.834 1.00 91.31 209 VAL A N 1
ATOM 1734 C CA . VAL A 1 209 ? -6.104 -14.554 37.829 1.00 91.31 209 VAL A CA 1
ATOM 1735 C C . VAL A 1 209 ? -4.875 -15.354 37.385 1.00 91.31 209 VAL A C 1
ATOM 1737 O O . VAL A 1 209 ? -4.047 -14.837 36.634 1.00 91.31 209 VAL A O 1
ATOM 1740 N N . ALA A 1 210 ? -4.748 -16.612 37.816 1.00 89.62 210 ALA A N 1
ATOM 1741 C CA . ALA A 1 210 ? -3.674 -17.494 37.369 1.00 89.62 210 ALA A CA 1
ATOM 1742 C C . ALA A 1 210 ? -3.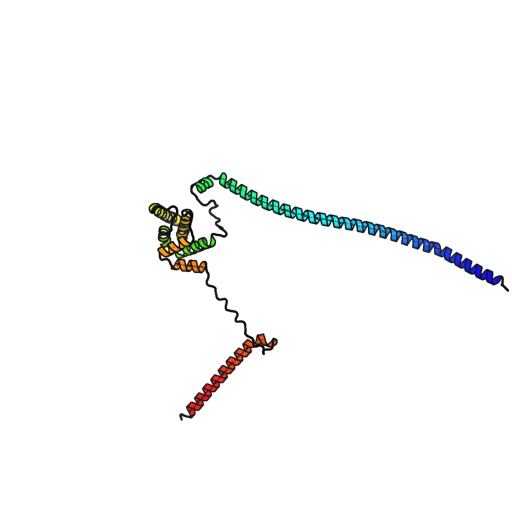768 -17.774 35.861 1.00 89.62 210 ALA A C 1
ATOM 1744 O O . ALA A 1 210 ? -2.750 -17.722 35.171 1.00 89.62 210 ALA A O 1
ATOM 1745 N N . GLU A 1 211 ? -4.972 -17.994 35.336 1.00 89.25 211 GLU A N 1
ATOM 1746 C CA . GLU A 1 211 ? -5.184 -18.250 33.910 1.00 89.25 211 GLU A CA 1
ATOM 1747 C C . GLU A 1 211 ? -4.907 -17.013 33.042 1.00 89.25 211 GLU A C 1
ATOM 1749 O O . GLU A 1 211 ? -4.224 -17.104 32.021 1.00 89.25 211 GLU A O 1
ATOM 1754 N N . ILE A 1 212 ? -5.321 -15.823 33.493 1.00 89.69 212 ILE A N 1
ATOM 1755 C CA . ILE A 1 212 ? -4.953 -14.552 32.852 1.00 89.69 212 ILE A CA 1
ATOM 1756 C C . ILE A 1 212 ? -3.427 -14.417 32.787 1.00 89.69 212 ILE A C 1
ATOM 1758 O O . ILE A 1 212 ? -2.880 -14.067 31.742 1.00 89.69 212 ILE A O 1
ATOM 1762 N N . ASN A 1 213 ? -2.722 -14.730 33.878 1.00 87.25 213 ASN A N 1
ATOM 1763 C CA . ASN A 1 213 ? -1.264 -14.657 33.908 1.00 87.25 213 ASN A CA 1
ATOM 1764 C C . ASN A 1 213 ? -0.600 -15.645 32.946 1.00 87.25 213 ASN A C 1
ATOM 1766 O O . ASN A 1 213 ? 0.377 -15.258 32.314 1.00 87.25 213 ASN A O 1
ATOM 1770 N N . LYS A 1 214 ? -1.125 -16.867 32.779 1.00 86.69 214 LYS A N 1
ATOM 1771 C CA . LYS A 1 214 ? -0.617 -17.817 31.772 1.00 86.69 214 LYS A CA 1
ATOM 1772 C C . LYS A 1 214 ? -0.801 -17.295 30.349 1.00 86.69 214 LYS A C 1
ATOM 1774 O O . LYS A 1 214 ? 0.085 -17.461 29.523 1.00 86.69 214 LYS A O 1
ATOM 1779 N N . VAL A 1 215 ? -1.933 -16.655 30.051 1.00 84.94 215 VAL A N 1
ATOM 1780 C CA . VAL A 1 215 ? -2.199 -16.103 28.711 1.00 84.94 215 VAL A CA 1
ATOM 1781 C C . VAL A 1 215 ? -1.326 -14.881 28.423 1.00 84.94 215 VAL A C 1
ATOM 1783 O O . VAL A 1 215 ? -0.867 -14.696 27.297 1.00 84.94 215 VAL A O 1
ATOM 1786 N N . LEU A 1 216 ? -1.095 -14.032 29.426 1.00 83.50 216 LEU A N 1
ATOM 1787 C CA . LEU A 1 216 ? -0.288 -12.820 29.272 1.00 83.50 216 LEU A CA 1
ATOM 1788 C C . LEU A 1 216 ? 1.219 -13.093 29.327 1.00 83.50 216 LEU A C 1
ATOM 1790 O O . LEU A 1 216 ? 1.979 -12.404 28.651 1.00 83.50 216 LEU A O 1
ATOM 1794 N N . ASN A 1 217 ? 1.634 -14.081 30.116 1.00 82.00 217 ASN A N 1
ATOM 1795 C CA . ASN A 1 217 ? 3.011 -14.525 30.286 1.00 82.00 217 ASN A CA 1
ATOM 1796 C C . ASN A 1 217 ? 3.048 -16.051 30.111 1.00 82.00 217 ASN A C 1
ATOM 1798 O O . ASN A 1 217 ? 3.096 -16.778 31.111 1.00 82.00 217 ASN A O 1
ATOM 1802 N N . PRO A 1 218 ? 2.983 -16.551 28.864 1.00 77.06 218 PRO A N 1
ATOM 1803 C CA . PRO A 1 218 ? 3.060 -17.981 28.620 1.00 77.06 218 PRO A CA 1
ATOM 1804 C C . PRO A 1 218 ? 4.342 -18.529 29.258 1.00 77.06 218 PRO A C 1
ATOM 1806 O O . PRO A 1 218 ? 5.401 -17.901 29.120 1.00 77.06 218 PRO A O 1
ATOM 1809 N N . PRO A 1 219 ? 4.269 -19.661 29.985 1.00 66.25 219 PRO A N 1
ATOM 1810 C CA . PRO A 1 219 ? 5.468 -20.304 30.487 1.00 66.25 219 PRO A CA 1
ATOM 1811 C C . PRO A 1 219 ? 6.397 -20.526 29.298 1.00 66.25 219 PRO A C 1
ATOM 1813 O O . PRO A 1 219 ? 5.953 -21.032 28.265 1.00 66.25 219 PRO A O 1
ATOM 1816 N N . ARG A 1 220 ? 7.667 -20.119 29.424 1.00 58.50 220 ARG A N 1
ATOM 1817 C CA . ARG A 1 220 ? 8.681 -20.497 28.440 1.00 58.50 220 ARG A CA 1
ATOM 1818 C C . ARG A 1 220 ? 8.678 -22.017 28.415 1.00 58.50 220 ARG A C 1
ATOM 1820 O O . ARG A 1 220 ? 9.102 -22.643 29.384 1.00 58.50 220 ARG A O 1
ATOM 1827 N N . LEU A 1 221 ? 8.135 -22.591 27.346 1.00 59.16 221 LEU A N 1
ATOM 1828 C CA . LEU A 1 221 ? 8.453 -23.959 26.991 1.00 59.16 221 LEU A CA 1
ATOM 1829 C C . LEU A 1 221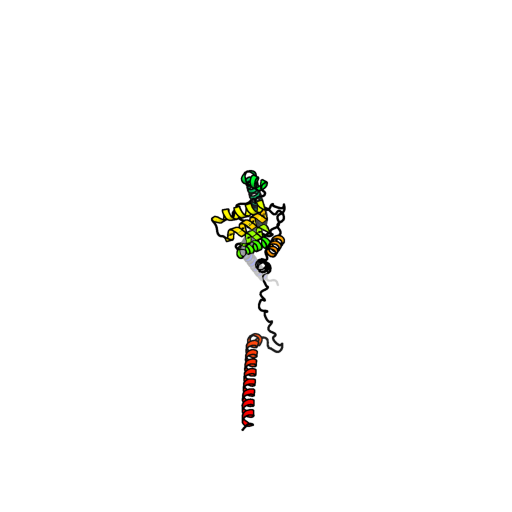 ? 9.973 -23.951 26.904 1.00 59.16 221 LEU A C 1
ATOM 1831 O O . LEU A 1 221 ? 10.532 -23.146 26.159 1.00 59.16 221 LEU A O 1
ATOM 1835 N N . MET A 1 222 ? 10.634 -24.723 27.762 1.00 52.03 222 MET A N 1
ATOM 1836 C CA . MET A 1 222 ? 12.024 -25.040 27.501 1.00 52.03 222 MET A CA 1
ATOM 1837 C C . MET A 1 222 ? 11.976 -25.768 26.164 1.00 52.03 222 MET A C 1
ATOM 1839 O O . MET A 1 222 ? 11.510 -26.902 26.100 1.00 52.03 222 MET A O 1
ATOM 1843 N N . GLU A 1 223 ? 12.304 -25.054 25.087 1.00 50.44 223 GLU A N 1
ATOM 1844 C CA . GLU A 1 223 ? 12.836 -25.691 23.896 1.00 50.44 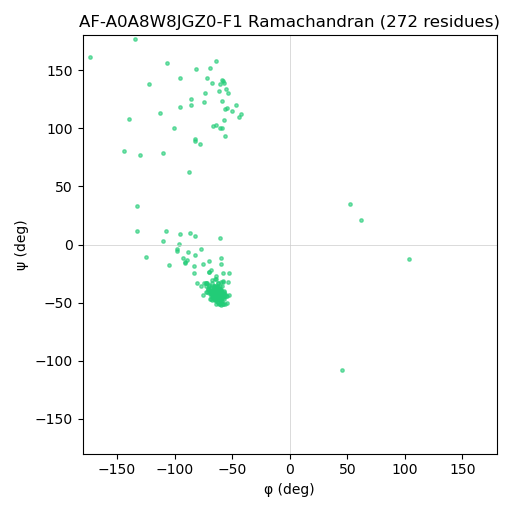223 GLU A CA 1
ATOM 1845 C C . GLU A 1 223 ? 13.907 -26.628 24.437 1.00 50.44 223 GLU A C 1
ATOM 1847 O O . GLU A 1 223 ? 14.760 -26.179 25.209 1.00 50.44 223 GLU A O 1
ATOM 1852 N N . ASP A 1 224 ? 13.750 -27.929 24.180 1.00 49.06 224 ASP A N 1
ATOM 1853 C CA . ASP A 1 224 ? 14.748 -28.927 24.532 1.00 49.06 224 ASP A CA 1
ATOM 1854 C C . ASP A 1 224 ? 16.104 -28.327 24.171 1.00 49.06 224 ASP A C 1
ATOM 1856 O O . ASP A 1 224 ? 16.340 -28.039 22.996 1.00 49.06 224 ASP A O 1
ATOM 1860 N N . GLU A 1 225 ? 16.930 -28.025 25.180 1.00 48.72 225 GLU A N 1
ATOM 1861 C CA . GLU A 1 225 ? 18.257 -27.473 24.952 1.00 48.72 225 GLU A CA 1
ATOM 1862 C C . GLU A 1 225 ? 18.912 -28.393 23.927 1.00 48.72 225 GLU A C 1
ATOM 1864 O O . GLU A 1 225 ? 19.105 -29.586 24.192 1.00 48.72 225 GLU A O 1
ATOM 1869 N N . GLU A 1 226 ? 19.191 -27.866 22.733 1.00 49.94 226 GLU A N 1
ATOM 1870 C CA . GLU A 1 226 ? 20.096 -28.503 21.797 1.00 49.94 226 GLU A CA 1
ATOM 1871 C C . GLU A 1 226 ? 21.404 -28.667 22.568 1.00 49.94 226 GLU A C 1
ATOM 1873 O O . GLU A 1 226 ? 22.199 -27.738 22.685 1.00 49.94 226 GLU A O 1
ATOM 1878 N N . GLN A 1 227 ? 21.585 -29.831 23.197 1.00 50.69 227 GLN A N 1
ATOM 1879 C CA . GLN A 1 227 ? 22.835 -30.198 23.828 1.00 50.69 227 GLN A CA 1
ATOM 1880 C C . GLN A 1 227 ? 23.870 -30.163 22.713 1.00 50.69 227 GLN A C 1
ATOM 1882 O O . GLN A 1 227 ? 23.932 -31.087 21.896 1.00 50.69 227 GLN A O 1
ATOM 1887 N N . GLU A 1 228 ? 24.640 -29.074 22.664 1.00 50.31 228 GLU A N 1
ATOM 1888 C CA . GLU A 1 228 ? 25.855 -28.953 21.875 1.00 50.31 228 GLU A CA 1
ATOM 1889 C C . GLU A 1 228 ? 26.631 -30.252 22.070 1.00 50.31 228 GLU A C 1
ATOM 1891 O O . GLU A 1 228 ? 27.083 -30.582 23.171 1.00 50.31 228 GLU A O 1
ATOM 1896 N N . ILE A 1 229 ? 26.687 -31.063 21.013 1.00 55.12 229 ILE A N 1
ATOM 1897 C CA . ILE A 1 229 ? 27.334 -32.366 21.062 1.00 55.12 229 ILE A CA 1
ATOM 1898 C C . ILE A 1 229 ? 28.817 -32.076 21.271 1.00 55.12 229 ILE A C 1
ATOM 1900 O O . ILE A 1 229 ? 29.515 -31.696 20.333 1.00 55.12 229 ILE A O 1
ATOM 1904 N N . TYR A 1 230 ? 29.296 -32.232 22.504 1.00 63.00 230 TYR A N 1
ATOM 1905 C CA . TYR A 1 230 ? 30.715 -32.140 22.804 1.00 63.00 230 TYR A CA 1
ATOM 1906 C C . TYR A 1 230 ? 31.435 -33.277 22.075 1.00 63.00 230 TYR A C 1
ATOM 1908 O O . TYR A 1 230 ? 31.384 -34.438 22.487 1.00 63.00 230 TYR A O 1
ATOM 1916 N N . VAL A 1 231 ? 32.088 -32.942 20.964 1.00 62.53 231 VAL A N 1
ATOM 1917 C CA . VAL A 1 231 ? 32.968 -33.854 20.239 1.00 62.53 231 VAL A CA 1
ATOM 1918 C C . VAL A 1 231 ? 34.399 -33.592 20.712 1.00 62.53 231 VAL A C 1
ATOM 1920 O O . VAL A 1 231 ? 34.902 -32.480 20.533 1.00 62.53 231 VAL A O 1
ATOM 1923 N N . PRO A 1 232 ? 35.085 -34.580 21.313 1.00 68.94 232 PRO A N 1
ATOM 1924 C CA . PRO A 1 232 ? 36.478 -34.424 21.707 1.00 68.94 232 PRO A CA 1
ATOM 1925 C C . PRO A 1 232 ? 37.368 -34.070 20.497 1.00 68.94 232 PRO A C 1
ATOM 1927 O O . PRO A 1 232 ? 37.206 -34.678 19.438 1.00 68.94 232 PRO A O 1
ATOM 1930 N N . PRO A 1 233 ? 38.368 -33.178 20.640 1.00 65.81 233 PRO A N 1
ATOM 1931 C CA . PRO A 1 233 ? 39.244 -32.746 19.538 1.00 65.81 233 PRO A CA 1
ATOM 1932 C C . PRO A 1 233 ? 40.050 -33.863 18.851 1.00 65.81 233 PRO A C 1
ATOM 1934 O O . PRO A 1 233 ? 40.675 -33.630 17.822 1.00 65.81 233 PRO A O 1
ATOM 1937 N N . SER A 1 234 ? 40.086 -35.065 19.433 1.00 66.94 234 SER A N 1
ATOM 1938 C CA . SER A 1 234 ? 40.759 -36.242 18.878 1.00 66.94 234 SER A CA 1
ATOM 1939 C C . SER A 1 234 ? 39.933 -36.995 17.830 1.00 66.94 234 SER A C 1
ATOM 1941 O O . SER A 1 234 ? 40.455 -37.916 17.202 1.00 66.94 234 SER A O 1
ATOM 1943 N N . VAL A 1 235 ? 38.654 -36.650 17.649 1.00 68.06 235 VAL A N 1
ATOM 1944 C CA . VAL A 1 235 ? 37.771 -37.305 16.678 1.00 68.06 235 VAL A CA 1
ATOM 1945 C C . VAL A 1 235 ? 37.954 -36.644 15.315 1.00 68.06 235 VAL A C 1
ATOM 1947 O O . VAL A 1 235 ? 37.730 -35.446 15.159 1.00 68.06 235 VAL A O 1
ATOM 1950 N N . ALA A 1 236 ? 38.363 -37.432 14.317 1.00 71.56 236 ALA A N 1
ATOM 1951 C CA . ALA A 1 236 ? 38.488 -36.949 12.947 1.00 71.56 236 ALA A CA 1
ATOM 1952 C C . ALA A 1 236 ? 37.136 -36.383 12.449 1.00 71.56 236 ALA A C 1
ATOM 1954 O O . ALA A 1 236 ? 36.105 -37.013 12.703 1.00 71.56 236 ALA A O 1
ATOM 1955 N N . PRO A 1 237 ? 37.109 -35.250 11.716 1.00 71.19 237 PRO A N 1
ATOM 1956 C CA . PRO A 1 237 ? 35.869 -34.590 11.282 1.00 71.19 237 PRO A CA 1
ATOM 1957 C C . PRO A 1 237 ? 34.888 -35.505 10.532 1.00 71.19 237 PRO A C 1
ATOM 19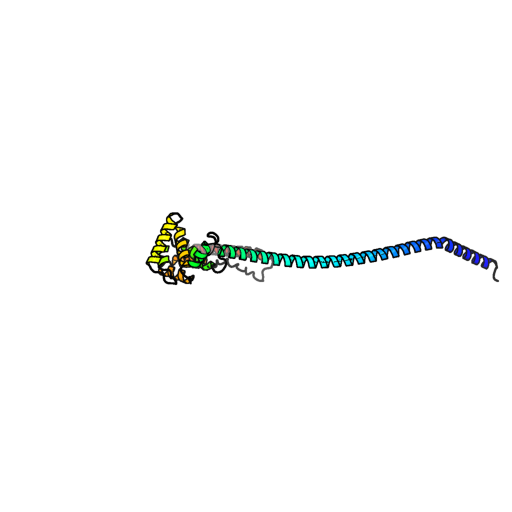59 O O . PRO A 1 237 ? 33.675 -35.370 10.662 1.00 71.19 237 PRO A O 1
ATOM 1962 N N . GLU A 1 238 ? 35.410 -36.485 9.795 1.00 74.69 238 GLU A N 1
ATOM 1963 C CA . GLU A 1 238 ? 34.633 -37.470 9.031 1.00 74.69 238 GLU A CA 1
ATOM 1964 C C . GLU A 1 238 ? 33.843 -38.448 9.919 1.00 74.69 238 GLU A C 1
ATOM 1966 O O . GLU A 1 238 ? 32.855 -39.035 9.483 1.00 74.69 238 GLU A O 1
ATOM 1971 N N . LEU A 1 239 ? 34.252 -38.618 11.179 1.00 71.19 239 LEU A N 1
ATOM 1972 C CA . LEU A 1 239 ? 33.657 -39.563 12.126 1.00 71.19 239 LEU A CA 1
ATOM 1973 C C . LEU A 1 239 ? 32.646 -38.907 13.077 1.00 71.19 239 LEU A C 1
ATOM 1975 O O . LEU A 1 239 ? 31.988 -39.610 13.846 1.00 71.19 239 LEU A O 1
ATOM 1979 N N . VAL A 1 240 ? 32.477 -37.582 13.007 1.00 68.25 240 VAL A N 1
ATOM 1980 C CA . VAL A 1 240 ? 31.529 -36.809 13.829 1.00 68.25 240 VAL A CA 1
ATOM 1981 C C . VAL A 1 240 ? 30.089 -37.340 13.734 1.00 68.25 240 VAL A C 1
ATOM 1983 O O . VAL A 1 240 ? 29.471 -37.521 14.787 1.00 68.25 240 VAL A O 1
ATOM 1986 N N . PRO A 1 241 ? 29.547 -37.685 12.544 1.00 71.12 241 PRO A N 1
ATOM 1987 C CA . PRO A 1 241 ? 28.184 -38.215 12.440 1.00 71.12 241 PRO A CA 1
ATOM 1988 C C . PRO A 1 241 ? 27.994 -39.573 13.135 1.00 71.12 241 PRO A C 1
ATOM 1990 O O . PRO A 1 241 ? 26.898 -39.882 13.594 1.00 71.12 241 PRO A O 1
ATOM 1993 N N . PHE A 1 242 ? 29.061 -40.369 13.254 1.00 70.88 242 PHE A N 1
ATOM 1994 C CA . PHE A 1 242 ? 29.027 -41.732 13.800 1.00 70.88 242 PHE A CA 1
ATOM 1995 C C . PHE A 1 242 ? 29.440 -41.805 15.278 1.00 70.88 242 PHE A C 1
ATOM 1997 O O . PHE A 1 242 ? 29.342 -42.862 15.905 1.00 70.88 242 PHE A O 1
ATOM 2004 N N . TYR A 1 243 ? 29.878 -40.687 15.867 1.00 75.06 243 TYR A N 1
ATOM 2005 C CA . TYR A 1 243 ? 30.385 -40.637 17.239 1.00 75.06 243 TYR A CA 1
ATOM 2006 C C . TYR A 1 243 ? 29.343 -41.107 18.269 1.00 75.06 243 TYR A C 1
ATOM 2008 O O . TYR A 1 243 ? 29.659 -41.910 19.147 1.00 75.06 243 TYR A O 1
ATOM 2016 N N . LYS A 1 244 ? 28.072 -40.703 18.109 1.00 68.06 244 LYS A N 1
ATOM 2017 C CA . LYS A 1 244 ? 26.966 -41.134 18.988 1.00 68.06 244 LYS A CA 1
ATOM 2018 C C . LYS A 1 244 ? 26.706 -42.642 18.918 1.00 68.06 244 LYS A C 1
ATOM 2020 O O . LYS A 1 244 ? 26.367 -43.259 19.928 1.00 68.06 244 LYS A O 1
ATOM 2025 N N . GLU A 1 245 ? 26.857 -43.246 17.742 1.00 76.38 245 GLU A N 1
ATOM 2026 C CA . GLU A 1 245 ? 26.654 -44.686 17.555 1.00 76.38 245 GLU A CA 1
ATOM 2027 C C . GLU A 1 245 ? 27.790 -45.494 18.183 1.00 76.38 245 GLU A C 1
ATOM 2029 O O . GLU A 1 245 ? 27.532 -46.488 18.868 1.00 76.38 245 GLU A O 1
ATOM 2034 N N . LEU A 1 246 ? 29.031 -45.023 18.030 1.00 72.12 246 LEU A N 1
ATOM 2035 C CA . LEU A 1 246 ? 30.209 -45.604 18.673 1.00 72.12 246 LEU A CA 1
ATOM 2036 C C . LEU A 1 246 ? 30.142 -45.497 20.199 1.00 72.12 246 LEU A C 1
ATOM 2038 O O . LEU A 1 246 ? 30.376 -46.488 20.890 1.00 72.12 246 LEU A O 1
ATOM 2042 N N . GLU A 1 247 ? 29.760 -44.339 20.738 1.00 73.62 247 GLU A N 1
ATOM 2043 C CA . GLU A 1 247 ? 29.634 -44.148 22.183 1.00 73.62 247 GLU A CA 1
ATOM 2044 C C . GLU A 1 247 ? 28.537 -45.043 22.774 1.00 73.62 247 GLU A C 1
ATOM 2046 O O . GLU A 1 247 ? 28.751 -45.725 23.782 1.00 73.62 247 GLU A O 1
ATOM 2051 N N . ARG A 1 248 ? 27.380 -45.128 22.105 1.00 77.88 248 ARG A N 1
ATOM 2052 C CA . ARG A 1 248 ? 26.291 -46.031 22.500 1.00 77.88 248 ARG A CA 1
ATOM 2053 C C . ARG A 1 248 ? 26.727 -47.495 22.447 1.00 77.88 248 ARG A C 1
ATOM 2055 O O . ARG A 1 248 ? 26.403 -48.268 23.354 1.00 77.88 248 ARG A O 1
ATOM 2062 N N . TYR A 1 249 ? 27.480 -47.881 21.419 1.00 77.50 249 TYR A N 1
ATOM 2063 C CA . TYR A 1 249 ? 28.045 -49.222 21.297 1.00 77.50 249 TYR A CA 1
ATOM 2064 C C . TYR A 1 249 ? 29.040 -49.529 22.425 1.00 77.50 249 TYR A C 1
ATOM 2066 O O . TYR A 1 249 ? 28.960 -50.590 23.049 1.00 77.50 249 TYR A O 1
ATOM 2074 N N . ASP A 1 250 ? 29.924 -48.593 22.769 1.00 77.62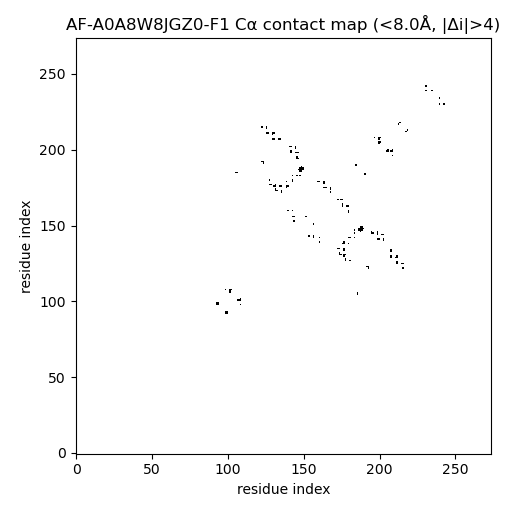 250 ASP A N 1
ATOM 2075 C CA . ASP A 1 250 ? 30.889 -48.757 23.857 1.00 77.62 250 ASP A CA 1
ATOM 2076 C C . ASP A 1 250 ? 30.227 -48.801 25.238 1.00 77.62 250 ASP A C 1
ATOM 2078 O O . ASP A 1 250 ? 30.638 -49.593 26.096 1.00 77.62 250 ASP A O 1
ATOM 2082 N N . GLN A 1 251 ? 29.169 -48.018 25.462 1.00 79.69 251 GLN A N 1
ATOM 2083 C CA . GLN A 1 251 ? 28.352 -48.089 26.676 1.00 79.69 251 GLN A CA 1
ATOM 2084 C C . GLN A 1 251 ? 27.667 -49.456 26.806 1.00 79.69 251 GLN A C 1
ATOM 2086 O O . GLN A 1 251 ? 27.765 -50.099 27.857 1.00 79.69 251 GLN A O 1
ATOM 2091 N N . LEU A 1 252 ? 27.057 -49.959 25.726 1.00 78.81 252 LEU A N 1
ATOM 2092 C CA . LEU A 1 252 ? 26.466 -51.301 25.680 1.00 78.81 252 LEU A CA 1
ATOM 2093 C C . LEU A 1 252 ? 27.518 -52.389 25.922 1.00 78.81 252 LEU A C 1
ATOM 2095 O O . LEU A 1 252 ? 27.292 -53.328 26.690 1.00 78.81 252 LEU A O 1
ATOM 2099 N N . ARG A 1 253 ? 28.706 -52.249 25.334 1.00 78.00 253 ARG A N 1
ATOM 2100 C CA . ARG A 1 253 ? 29.819 -53.185 25.514 1.00 78.00 253 ARG A CA 1
ATOM 2101 C C . ARG A 1 253 ? 30.34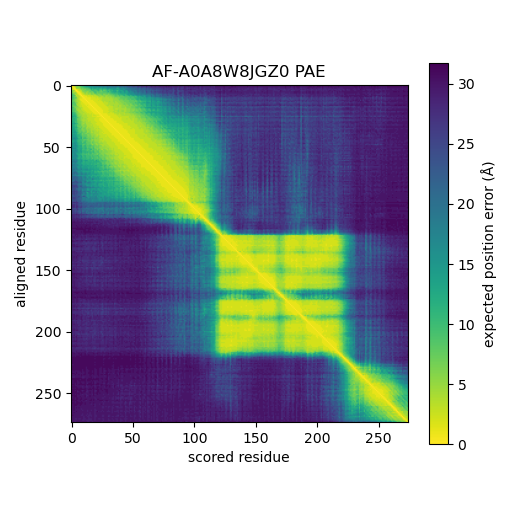6 -53.176 26.949 1.00 78.00 253 ARG A C 1
ATOM 2103 O O . ARG A 1 253 ? 30.597 -54.248 27.507 1.00 78.00 253 ARG A O 1
ATOM 2110 N N . LYS A 1 254 ? 30.481 -52.002 27.577 1.00 77.44 254 LYS A N 1
ATOM 2111 C CA . LYS A 1 254 ? 30.829 -51.860 29.004 1.00 77.44 254 LYS A CA 1
ATOM 2112 C C . LYS A 1 254 ? 29.770 -52.509 29.894 1.00 77.44 254 LYS A C 1
ATOM 2114 O O . LYS A 1 254 ? 30.131 -53.294 30.772 1.00 77.44 254 LYS A O 1
ATOM 2119 N N . ALA A 1 255 ? 28.486 -52.272 29.627 1.00 75.56 255 ALA A N 1
ATOM 2120 C CA . ALA A 1 255 ? 27.383 -52.894 30.358 1.00 75.56 255 ALA A CA 1
ATOM 2121 C C . ALA A 1 255 ? 27.415 -54.429 30.242 1.00 75.56 255 ALA A C 1
ATOM 2123 O O . ALA A 1 255 ? 27.344 -55.135 31.251 1.00 75.56 255 ALA A O 1
ATOM 2124 N N . HIS A 1 256 ? 27.636 -54.967 29.039 1.00 74.19 256 HIS A N 1
ATOM 2125 C CA . HIS A 1 256 ? 27.786 -56.408 28.819 1.00 74.19 256 HIS A CA 1
ATOM 2126 C C . HIS A 1 256 ? 29.031 -56.999 29.498 1.00 74.19 256 HIS A C 1
ATOM 2128 O O . HIS A 1 256 ? 28.962 -58.094 30.065 1.00 74.19 256 HIS A O 1
ATOM 2134 N N . LYS A 1 257 ? 30.167 -56.290 29.485 1.00 75.19 257 LYS A N 1
ATOM 2135 C CA . LYS A 1 257 ? 31.399 -56.712 30.173 1.00 75.19 257 LYS A CA 1
ATOM 2136 C C . LYS A 1 257 ? 31.204 -56.747 31.691 1.00 75.19 257 LYS A C 1
ATOM 2138 O O . LYS A 1 257 ? 31.626 -57.711 32.329 1.00 75.19 257 LYS A O 1
ATOM 2143 N N . ASN A 1 258 ? 30.527 -55.750 32.256 1.00 69.56 258 ASN A N 1
ATOM 2144 C CA . ASN A 1 258 ? 30.206 -55.694 33.682 1.00 69.56 258 ASN A CA 1
ATOM 2145 C C . ASN A 1 258 ? 29.227 -56.803 34.084 1.00 69.56 258 ASN A C 1
ATOM 2147 O O . ASN A 1 258 ? 29.452 -57.477 35.087 1.00 69.56 258 ASN A O 1
ATOM 2151 N N . ARG A 1 259 ? 28.219 -57.082 33.250 1.00 67.88 259 ARG A N 1
ATOM 2152 C CA . ARG A 1 259 ? 27.274 -58.188 33.459 1.00 67.88 259 ARG A CA 1
ATOM 2153 C C . ARG A 1 259 ? 27.945 -59.564 33.388 1.00 67.88 259 ARG A C 1
ATOM 2155 O O . ARG A 1 259 ? 27.586 -60.462 34.137 1.00 67.88 259 ARG A O 1
ATOM 2162 N N . ARG A 1 260 ? 28.951 -59.754 32.526 1.00 64.44 260 ARG A N 1
ATOM 2163 C CA . ARG A 1 260 ? 29.748 -60.995 32.518 1.00 64.44 260 ARG A CA 1
ATOM 2164 C C . ARG A 1 260 ? 30.610 -61.128 33.773 1.00 64.44 260 ARG A C 1
ATOM 2166 O O . ARG A 1 260 ? 30.650 -62.207 34.349 1.00 64.44 260 ARG A O 1
ATOM 2173 N N . LYS A 1 261 ? 31.253 -60.047 34.229 1.00 64.19 261 LYS A N 1
ATOM 2174 C CA . LYS A 1 261 ? 32.056 -60.055 35.465 1.00 64.19 261 LYS A CA 1
ATOM 2175 C C . LYS A 1 261 ? 31.221 -60.381 36.706 1.00 64.19 261 LYS A C 1
ATOM 2177 O O . LYS A 1 261 ? 31.674 -61.179 37.522 1.00 64.19 261 LYS A O 1
ATOM 2182 N N . SER A 1 262 ? 30.011 -59.829 36.823 1.00 60.31 262 SER A N 1
ATOM 2183 C CA . SER A 1 262 ? 29.121 -60.120 37.954 1.00 60.31 262 SER A CA 1
ATOM 2184 C C . SER A 1 262 ? 28.650 -61.578 37.963 1.00 60.31 262 SER A C 1
ATOM 2186 O O . SER A 1 262 ? 28.640 -62.212 39.014 1.00 60.31 262 SER A O 1
ATOM 2188 N N . VAL A 1 263 ? 28.354 -62.160 36.794 1.00 63.06 263 VAL A N 1
ATOM 2189 C CA . VAL A 1 263 ? 27.984 -63.583 36.673 1.00 63.06 263 VAL A CA 1
ATOM 2190 C C . VAL A 1 263 ? 29.153 -64.509 37.033 1.00 63.06 263 VAL A C 1
ATOM 2192 O O . VAL A 1 263 ? 28.949 -65.519 37.707 1.00 63.06 263 VAL A O 1
ATOM 2195 N N . THR A 1 264 ? 30.383 -64.172 36.634 1.00 60.28 264 THR A N 1
ATOM 2196 C CA . THR A 1 264 ? 31.569 -64.967 36.994 1.00 60.28 264 THR A CA 1
ATOM 2197 C C . THR A 1 264 ? 31.866 -64.892 38.493 1.00 60.28 264 THR A C 1
ATOM 2199 O O . THR A 1 264 ? 32.135 -65.930 39.091 1.00 60.28 264 THR A O 1
ATOM 2202 N N . GLN A 1 265 ? 31.740 -63.709 39.113 1.00 58.47 265 GLN A N 1
ATOM 2203 C CA . GLN A 1 265 ? 31.883 -63.541 40.567 1.00 58.47 265 GLN A CA 1
ATOM 2204 C C . GLN A 1 265 ? 30.820 -64.318 41.354 1.00 58.47 265 GLN A C 1
ATOM 2206 O O . GLN A 1 265 ? 31.128 -64.899 42.394 1.00 58.47 265 GLN A O 1
ATOM 2211 N N . HIS A 1 266 ? 29.586 -64.396 40.845 1.00 56.44 266 HIS A N 1
ATOM 2212 C CA . HIS A 1 266 ? 28.535 -65.175 41.499 1.00 56.44 266 HIS A CA 1
ATOM 2213 C C . HIS A 1 266 ? 28.803 -66.687 41.450 1.00 56.44 266 HIS A C 1
ATOM 2215 O O . HIS A 1 266 ? 28.567 -67.381 42.439 1.00 56.44 266 HIS A O 1
ATOM 2221 N N . LYS A 1 267 ? 29.354 -67.194 40.337 1.00 58.66 267 LYS A N 1
ATOM 2222 C CA . LYS A 1 267 ? 29.724 -68.612 40.194 1.00 58.66 267 LYS A CA 1
ATOM 2223 C C . LYS A 1 267 ? 30.936 -69.006 41.042 1.00 58.66 267 LYS A C 1
ATOM 2225 O O . LYS A 1 267 ? 30.939 -70.099 41.602 1.00 58.66 267 LYS A O 1
ATOM 2230 N N . THR A 1 268 ? 31.947 -68.146 41.177 1.00 57.09 268 THR A N 1
ATOM 2231 C CA . THR A 1 268 ? 33.084 -68.416 42.077 1.00 57.09 268 THR A CA 1
ATOM 2232 C C . THR A 1 268 ? 32.681 -68.345 43.550 1.00 57.09 268 THR A C 1
ATOM 2234 O O . THR A 1 268 ? 33.137 -69.176 44.330 1.00 57.09 268 THR A O 1
ATOM 2237 N N . ALA A 1 269 ? 31.769 -67.441 43.922 1.00 57.06 269 ALA A N 1
ATOM 2238 C CA . ALA A 1 269 ? 31.231 -67.365 45.283 1.00 57.06 269 ALA A CA 1
ATOM 2239 C C . ALA A 1 269 ? 30.353 -68.575 45.659 1.00 57.06 269 ALA A C 1
ATOM 2241 O O . ALA A 1 269 ? 30.369 -69.004 46.810 1.00 57.06 269 ALA A O 1
ATOM 2242 N N . GLN A 1 270 ? 29.613 -69.159 44.707 1.00 57.03 270 GLN A N 1
ATOM 2243 C CA . GLN A 1 270 ? 28.867 -70.404 44.943 1.00 57.03 270 GLN A CA 1
ATOM 2244 C C . GLN A 1 270 ? 29.786 -71.621 45.097 1.00 57.03 270 GLN A C 1
ATOM 2246 O O . GLN A 1 270 ? 29.505 -72.482 45.921 1.00 57.03 270 GLN A O 1
ATOM 2251 N N . LYS A 1 271 ? 30.911 -71.676 44.373 1.00 54.81 271 LYS A N 1
ATOM 2252 C CA . LYS A 1 271 ? 31.855 -72.804 44.452 1.00 54.81 271 LYS A CA 1
ATOM 2253 C C . LYS A 1 271 ? 32.715 -72.811 45.726 1.00 54.81 271 LYS A C 1
ATOM 2255 O O . LYS A 1 271 ? 33.289 -73.838 46.045 1.00 54.81 271 LYS A O 1
ATOM 2260 N N . GLN A 1 272 ? 32.806 -71.690 46.446 1.00 53.12 272 GLN A N 1
ATOM 2261 C CA . GLN A 1 272 ? 33.460 -71.607 47.764 1.00 53.12 272 GLN A CA 1
ATOM 2262 C C . GLN A 1 272 ? 32.514 -71.915 48.940 1.00 53.12 272 GLN A C 1
ATOM 2264 O O . GLN A 1 272 ? 32.965 -71.969 50.080 1.00 53.12 272 GLN A O 1
ATOM 2269 N N . LYS A 1 273 ? 31.209 -72.088 48.681 1.00 53.06 273 LYS A N 1
ATOM 2270 C CA . LYS A 1 273 ? 30.188 -72.435 49.687 1.00 53.06 273 LYS A CA 1
ATOM 2271 C C . LYS A 1 273 ? 29.689 -73.887 49.574 1.00 53.06 273 LYS A C 1
ATOM 2273 O O . LYS A 1 273 ? 28.684 -74.220 50.199 1.00 53.06 273 LYS A O 1
ATOM 2278 N N . SER A 1 274 ? 30.365 -74.725 48.786 1.00 44.66 274 SER A N 1
ATOM 2279 C CA . SER A 1 274 ? 30.179 -76.183 48.744 1.00 44.66 274 SER A CA 1
ATOM 2280 C C . SER A 1 274 ? 31.432 -76.887 49.222 1.00 44.66 274 SER A C 1
ATOM 2282 O O . SER A 1 274 ? 32.529 -76.376 48.904 1.00 44.66 274 SER A O 1
#

Solvent-accessible surface area (backbone atoms only — not comparable to full-atom values): 15839 Å² total; per-residue (Å²): 141,82,61,76,64,63,57,49,55,55,49,51,53,51,51,50,49,52,48,51,50,60,67,47,45,62,56,52,52,51,52,48,52,54,50,50,54,50,50,50,53,51,50,53,52,53,51,51,51,52,52,51,53,51,48,52,53,49,52,53,50,52,52,53,51,53,52,53,55,49,54,51,51,53,51,52,49,54,52,49,53,52,51,49,52,50,50,53,50,51,49,53,47,73,73,32,67,66,44,53,52,25,61,77,70,65,45,85,91,65,70,98,82,69,91,77,73,78,85,82,45,58,67,52,52,53,38,50,54,48,44,29,73,70,41,76,81,50,39,61,62,41,61,74,55,44,82,48,45,70,76,71,56,69,67,59,53,50,50,51,53,51,47,46,56,58,70,39,70,82,52,64,75,58,52,41,40,46,51,50,53,52,50,49,55,63,60,13,80,76,72,49,63,65,52,54,54,50,23,34,51,73,74,66,42,53,70,58,55,52,51,38,45,42,72,76,51,60,76,78,72,75,68,77,75,79,71,77,78,84,71,63,90,85,59,56,82,90,48,58,88,50,45,66,59,52,52,52,49,51,52,51,49,51,53,53,51,51,54,49,52,54,53,51,53,52,54,55,56,53,62,72,73,106

Radius of gyration: 50.85 Å; Cα contacts (8 Å, |Δi|>4): 98; chains: 1; bounding box: 114×91×130 Å

Secondary structure (DSSP, 8-state):
---HHHHHHHHHHHHHHHHHHHHHHHHHHHHHHHHHHHHHHHHHHHHHHHHHHHHHHHHHHHHHHHHHHHHHHHHHHHHHHHHHHHHHHHHHHHH-HHHHHHHHTT---S-TT-----SSSHHHHHHHHHHHHH-TTTHHHHHHHS--SSPPPHHHHHHHHHHHHHHGGGS-TTHHHHHHHHHHHHH-TT--HHHHHHHHHHTT-HHHHHHHHHHHS---------------TTS-GGGGGGHHHHHHHHHHHHHHHHHHHHHHHHHHHHHT--

=== Feature glossary ===
The features interleaved in this record are:

— What the protein is —

Sequence gives the chain of amino acids in standard one-letter code (A=alanine, C=cysteine, …, Y=tyrosine), read N→C. It is the only feature that is directly encoded by the gene; all structural features are derived from the folded form of this sequence.

Database cross-references. InterPro integrates a dozen domain/family signature databases into unified entries with residue-range hits. GO terms attach function/process/location labels with evidence codes. CATH codes position the fold in a four-level structural taxonomy. Organism is the NCBI-taxonomy species name.

— Where its atoms are —

Atomic coordinates in PDBx/mmCIF format — the same representation the Protein Data Bank distributes. Each line of the _atom_site loop places one backbone atom in Cartesian space (units: ångströms, origin: arbitrary).

The six renders are orthographic views along the three Cartesian axes in both directions. Representation (cartoon, sticks, or surface) and color scheme (sequence-rainbow or by-chain) vary across proteins so the training set covers all the common visualization conventions.

— Local backbone conformation —

Eight-state secondary structure (DSSP): H is the canonical α-helix, G the tighter 3₁₀-helix, I the wider π-helix; E/B are β-structure, T and S are turns and bends, and '-' is everything else. DSSP derives these from the pattern of main-chain N–H···O=C hydrogen bonds, not from the sequence.

P-SEA three-state annotation labels each residue as helix, strand, or coil based purely on the geometry of the Cα trace. It serves as a fallback when the full backbone (and thus DSSP) is unavailable.

The φ/ψ torsion pair specifies the backbone conformation at each residue. φ rotates about the N–Cα bond, ψ about the Cα–C bond. Steric clashes forbid most of the (φ, ψ) plane — the allowed regions (α-helix basin, β-sheet basin, left-handed helix) are the Ramachandran-allowed regions.

— Global shape and packing —

The geometric summary reports three shape descriptors. Rg (radius of gyration) measures how spread out the Cα atoms are about their centre of mass; compact globular proteins have small Rg, elongated or unfolded ones large. Cα contacts (<8 Å, |i−j|>4) count long-range residue pairs in spatial proximity — high for tightly packed folds, near zero for rods or random coil. The bounding-box extents give the protein's footprint along x, y, z in Å.

Solvent-accessible surface area (SASA) is the area in Å² traced out by the centre of a 1.4 Å probe sphere (a water molecule) rolled over the protein's van der Waals surface (Shrake–Rupley / Lee–Richards construction). Buried residues have near-zero SASA; fully exposed residues can exceed 200 Å². The total SASA scales roughly with the number of surface residues.

The contact map is a binary N×N matrix image: pixel (i, j) is dark where Cα_i and Cα_j are within 8 Å and |i−j|>4. Because the |i−j|>4 filter removes local helical contacts, off-diagonal stripes parallel to the main diagonal indicate parallel β-sheets; stripes perpendicular to it indicate antiparallel β-sheets. The Ramachandran plot scatters every residue's (φ, ψ) pair against the sterically allowed regions. The PAE heatmap renders the predicted-aligned-error matrix.

— Structural neighborhood —

3Di is Foldseek's structural alphabet. Each residue is assigned one of twenty discrete states based on how its Cα sits relative to its spatial (not sequential) neighbors. Aligning 3Di strings finds structural homologs roughly as well as full 3D superposition, but orders of magnitude faster.

Nearest PDB neighbors are the top structural matches found by Foldseek when searching this structure against the entire Protein Data Bank. Each hit reports a TM-score (0 to 1; >0.5 almost always implies the same fold) and an E-value. These are *structural* homologs — they may share no detectable sequence similarity.

— Confidence and disorder —

For AlphaFold models, the B-factor field carries pLDDT — the model's own estimate of local accuracy on a 0–100 scale. Regions with pLDDT<50 should be treated as essentially unmodeled; they often correspond to intrinsically disordered segments.

Crystallographic B-factors measure how much each atom's electron density is smeared out, in Å². They rise in mobile loops and surface residues and fall in the buried interior. In AlphaFold models this column is repurposed to hold pLDDT instead.

Predicted aligned error is AlphaFold's pairwise confidence. Unlike pLDDT (per-residue), PAE is per-residue-pair and captures whether two parts of the structure are correctly placed relative to each other. Units are ångströms of expected positional error.